Protein AF-A0A382JS08-F1 (afdb_monomer)

Organism: NCBI:txid408172

Solvent-accessible surface area (backbone atoms only — not comparable to full-atom values): 12208 Å² total; per-residue (Å²): 108,48,49,47,84,37,79,45,71,47,83,76,72,66,84,79,54,94,52,64,27,39,32,39,65,34,32,46,83,69,65,78,45,75,67,45,50,56,53,21,56,69,20,68,43,31,55,58,54,39,45,76,67,65,75,58,66,17,41,65,66,42,64,42,84,39,70,21,54,96,73,39,36,30,34,44,19,9,47,22,58,84,91,69,72,50,35,64,45,41,17,42,24,28,15,43,47,29,40,50,25,41,77,67,70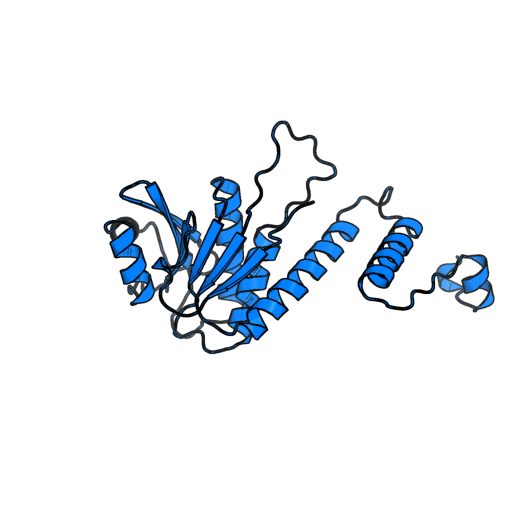,38,44,25,36,35,38,46,58,61,90,83,62,74,55,47,62,36,26,14,25,30,30,24,13,33,26,58,31,37,55,43,88,51,83,89,55,93,69,96,62,84,80,67,69,47,62,36,38,35,36,33,52,70,36,62,66,31,27,52,50,17,39,53,53,29,53,54,50,49,54,50,46,62,53,65,74,42,56,72,93,62,51,34,73,68,49,53,52,50,52,49,46,52,52,17,65,78,70,77,44,94,70,87,83,75,52,73,74,54,41,49,75,70,65,45,58,89,78,72,108

Foldseek 3Di:
DDWAPAEAEDEDDPVVDDFQAEEEEDEQVRDQDPVNVVVCVVQVNQSVVCVVVVVDRLDQLDWDWTAGPPRYIYIYHHQYHPPPGDQVSLLSSLLSVLLVCQVVLGQEYEYEDDPPPADLSSLLSNLLSNGLSQQDDCPPPDDPDDRRHHHYYYYYDHDRVSSVVSNVVNVVVSLVCNLVVDDPVQNDPVNVLVSQVVVCVVVVHDDDDADLVRVVVVVVVVVND

InterPro domains:
  IPR000819 Peptidase M17, leucyl aminopeptidase, C-terminal [PF00883] (175-223)
  IPR008283 Peptidase M17, leucyl aminopeptidase, N-terminal [PF02789] (23-142)
  IPR011356 Peptidase M17, leucine aminopeptidase/peptidase B [PTHR11963] (35-224)
  IPR043472 Macro domain-like [G3DSA:3.40.220.10] (6-156)
  IPR043472 Macro domain-like [SSF52949] (10-173)

Secondary structure (DSSP, 8-state):
-B----EEEE-S-GGGS--SEEEEEE-TT----HHHHHHHHHTTSHHHHHHHTT-----TT-EEEEE-GGG-EEEEEE--STT---HHHHHHHHHHHHHHHHHTT--EEEEEPPTT---HHHHHHHHHHHHHHT-B--TT---SSPPP---EEEEESS-HHHHHHHHHHHHHHHHHHHHHTS-TTTS-HHHHHHHHHHHHHHHT-------HHHHHHTT-HHHH-

Mean predicted aligned error: 4.25 Å

Radius of gyration: 21.3 Å; Cα contacts (8 Å, |Δi|>4): 409; chains: 1; bounding box: 49×39×63 Å

pLDDT: mean 94.62, std 4.14, range [67.75, 98.75]

Sequence (225 aa):
MSHLSNVKHASGDWRKNKTNAIAVGIYDNLKLSRQLQGVNRELGRGISNVLSANLIKGKIGEVKTVVGKKGTIAFVFGLGKQGELNSEILRKGAAGVSKLCITHKVSSVSLLIPKDAKDSYISQAVAEGLVLGSYQFNEFKTIEEDPFEMNSAIVIGGSKKAILQGFTIANAVCLARDIENRPGNVATPAHLAENAKSIGKSANMKVTVFERDEFTKMGMGALSG

Nearest PDB structures (foldseek):
  7y1s-assembly1_A  TM=8.226E-01  e=6.694E-12  Bacillus amyloliquefaciens
  4zy2-assembly2_G  TM=7.061E-01  e=2.720E-08  Plasmodium falciparum FcB1/Columbia
  6wvv-assembly1_D  TM=6.745E-01  e=2.141E-08  Plasmodium vivax
  3t8w-assembly2_G  TM=6.663E-01  e=2.562E-08  Plasmodium falciparum 3D7
  8ez4-assembly1_D  TM=6.639E-01  e=6.668E-08  Plasmodium falciparum

Structure (mmCIF, N/CA/C/O backbone):
data_AF-A0A382JS08-F1
#
_entry.id   AF-A0A382JS08-F1
#
loop_
_atom_site.group_PDB
_atom_site.id
_atom_site.type_symbol
_atom_site.label_atom_id
_atom_site.label_alt_id
_atom_site.label_comp_id
_atom_site.label_asym_id
_atom_site.label_entity_id
_atom_site.label_seq_id
_atom_site.pdbx_PDB_ins_code
_atom_site.Cartn_x
_atom_site.Cartn_y
_atom_site.Cartn_z
_atom_site.occupancy
_atom_site.B_iso_or_equiv
_atom_site.auth_seq_id
_atom_site.auth_comp_id
_atom_site.auth_asym_id
_atom_site.auth_atom_id
_atom_site.pdbx_PDB_model_num
ATOM 1 N N . MET A 1 1 ? 12.340 9.810 -6.942 1.00 84.00 1 MET A N 1
ATOM 2 C CA . MET A 1 1 ? 11.058 9.068 -6.878 1.00 84.00 1 MET A CA 1
ATOM 3 C C . MET A 1 1 ? 10.968 8.483 -5.493 1.00 84.00 1 MET A C 1
ATOM 5 O O . MET A 1 1 ? 12.015 8.147 -4.947 1.00 84.00 1 MET A O 1
ATOM 9 N N . SER A 1 2 ? 9.778 8.406 -4.914 1.00 88.81 2 SER A N 1
ATOM 10 C CA . SER A 1 2 ? 9.643 7.863 -3.570 1.00 88.81 2 SER A CA 1
ATOM 11 C C . SER A 1 2 ? 8.350 7.112 -3.368 1.00 88.81 2 SER A C 1
ATOM 13 O O . SER A 1 2 ? 7.317 7.387 -3.974 1.00 88.81 2 SER A O 1
ATOM 15 N N . HIS A 1 3 ? 8.441 6.121 -2.502 1.00 93.19 3 HIS A N 1
ATOM 16 C CA . HIS A 1 3 ? 7.342 5.318 -2.012 1.00 93.19 3 HIS A CA 1
ATOM 17 C C . HIS A 1 3 ? 7.769 4.730 -0.676 1.00 93.19 3 HIS A C 1
ATOM 19 O O . HIS A 1 3 ? 8.947 4.686 -0.320 1.00 93.19 3 HIS A O 1
ATOM 25 N N . LEU A 1 4 ? 6.786 4.259 0.071 1.00 94.19 4 LEU A N 1
ATOM 26 C CA . LEU A 1 4 ? 6.965 3.644 1.366 1.00 94.19 4 LEU A CA 1
ATOM 27 C C . LEU A 1 4 ? 7.911 2.440 1.268 1.00 94.19 4 LEU A C 1
ATOM 29 O O . LEU A 1 4 ? 7.561 1.394 0.720 1.00 94.19 4 LEU A O 1
ATOM 33 N N . SER A 1 5 ? 9.088 2.579 1.869 1.00 89.19 5 SER A N 1
ATOM 34 C CA . SER A 1 5 ? 10.167 1.585 1.839 1.00 89.19 5 SER A CA 1
ATOM 35 C C . SER A 1 5 ? 10.190 0.666 3.067 1.00 89.19 5 SER A C 1
ATOM 37 O O . SER A 1 5 ? 11.029 -0.227 3.166 1.00 89.19 5 SER A O 1
ATOM 39 N N . ASN A 1 6 ? 9.263 0.849 4.015 1.00 94.94 6 ASN A N 1
ATOM 40 C CA . ASN A 1 6 ? 9.233 0.096 5.267 1.00 94.94 6 ASN A CA 1
ATOM 41 C C . ASN A 1 6 ? 7.800 -0.257 5.684 1.00 94.94 6 ASN A C 1
ATOM 43 O O . ASN A 1 6 ? 7.089 0.545 6.296 1.00 94.94 6 ASN A O 1
ATOM 47 N N . VAL A 1 7 ? 7.393 -1.492 5.383 1.00 97.00 7 VAL A N 1
ATOM 48 C CA . VAL A 1 7 ? 6.137 -2.085 5.858 1.00 97.00 7 VAL A CA 1
ATOM 49 C C . VAL A 1 7 ? 6.457 -3.251 6.786 1.00 97.00 7 VAL A C 1
ATOM 51 O O . VAL A 1 7 ? 7.050 -4.249 6.377 1.00 97.00 7 VAL A O 1
ATOM 54 N N . LYS A 1 8 ? 6.042 -3.142 8.049 1.00 96.06 8 LYS A N 1
ATOM 55 C CA . LYS A 1 8 ? 6.203 -4.200 9.056 1.00 96.06 8 LYS A CA 1
ATOM 56 C C . LYS A 1 8 ? 4.871 -4.873 9.349 1.00 96.06 8 LYS A C 1
ATOM 58 O O . LYS A 1 8 ? 3.812 -4.264 9.253 1.00 96.06 8 LYS A O 1
ATOM 63 N N . HIS A 1 9 ? 4.935 -6.127 9.774 1.00 96.62 9 HIS A N 1
ATOM 64 C CA . HIS A 1 9 ? 3.797 -6.834 10.353 1.00 96.62 9 HIS A CA 1
ATOM 65 C C . HIS A 1 9 ? 3.948 -6.888 11.874 1.00 96.62 9 HIS A C 1
ATOM 67 O O . HIS A 1 9 ? 5.024 -7.235 12.370 1.00 96.62 9 HIS A O 1
ATOM 73 N N . ALA A 1 10 ? 2.858 -6.652 12.601 1.00 94.81 10 ALA A N 1
ATOM 74 C CA . ALA A 1 10 ? 2.774 -6.949 14.024 1.00 94.81 10 ALA A CA 1
ATOM 75 C C . ALA A 1 10 ? 1.499 -7.737 14.359 1.00 94.81 10 ALA A C 1
ATOM 77 O O . ALA A 1 10 ? 0.412 -7.491 13.834 1.00 94.81 10 ALA A O 1
ATOM 78 N N . SER A 1 11 ? 1.637 -8.682 15.287 1.00 86.50 11 SER A N 1
ATOM 79 C CA . SER A 1 11 ? 0.527 -9.431 15.872 1.00 86.50 11 SER A CA 1
ATOM 80 C C . SER A 1 11 ? 0.191 -8.884 17.259 1.00 86.50 11 SER A C 1
ATOM 82 O O . SER A 1 11 ? 1.092 -8.634 18.057 1.00 86.50 11 SER A O 1
ATOM 84 N N . GLY A 1 12 ? -1.098 -8.763 17.584 1.00 82.00 12 GLY A N 1
ATOM 85 C CA . GLY A 1 12 ? -1.558 -8.412 18.933 1.00 82.00 12 GLY A CA 1
ATOM 86 C C . GLY A 1 12 ? -2.151 -7.006 19.049 1.00 82.00 12 GLY A C 1
ATOM 87 O O . GLY A 1 12 ? -2.825 -6.541 18.130 1.00 82.00 12 GLY A O 1
ATOM 88 N N . ASP A 1 13 ? -1.968 -6.371 20.212 1.00 86.19 13 ASP A N 1
ATOM 89 C CA . ASP A 1 13 ? -2.509 -5.034 20.488 1.00 86.19 13 ASP A CA 1
ATOM 90 C C . ASP A 1 13 ? -1.734 -3.968 19.704 1.00 86.19 13 ASP A C 1
ATOM 92 O O . ASP A 1 13 ? -0.523 -3.805 19.872 1.00 86.19 13 ASP A O 1
ATOM 96 N N . TRP A 1 14 ? -2.453 -3.223 18.864 1.00 87.62 14 TRP A N 1
ATOM 97 C CA . TRP A 1 14 ? -1.892 -2.148 18.056 1.00 87.62 14 TRP A CA 1
ATOM 98 C C . TRP A 1 14 ? -1.292 -1.032 18.922 1.00 87.62 14 TRP A C 1
ATOM 100 O O . TRP A 1 14 ? -0.318 -0.423 18.496 1.00 87.62 14 TRP A O 1
ATOM 110 N N . ARG A 1 15 ? -1.773 -0.838 20.162 1.00 87.44 15 ARG A N 1
ATOM 111 C CA . ARG A 1 15 ? -1.262 0.179 21.106 1.00 87.44 15 ARG A CA 1
ATOM 112 C C . ARG A 1 15 ? 0.198 -0.008 21.511 1.00 87.44 15 ARG A C 1
ATOM 114 O O . ARG A 1 15 ? 0.822 0.929 21.998 1.00 87.44 15 ARG A O 1
ATOM 121 N N . LYS A 1 16 ? 0.751 -1.212 21.335 1.00 87.62 16 LYS A N 1
ATOM 122 C CA . LYS A 1 16 ? 2.171 -1.481 21.609 1.00 87.62 16 LYS A CA 1
ATOM 123 C C . LYS A 1 16 ? 3.097 -0.882 20.548 1.00 87.62 16 LYS A C 1
ATOM 125 O O . LYS A 1 16 ? 4.299 -0.791 20.778 1.00 87.62 16 LYS A O 1
ATOM 130 N N . ASN A 1 17 ? 2.551 -0.476 19.404 1.00 84.56 17 ASN A N 1
ATOM 131 C CA . ASN A 1 17 ? 3.303 0.119 18.312 1.00 84.56 17 ASN A CA 1
ATOM 132 C C . ASN A 1 17 ? 3.133 1.639 18.361 1.00 84.56 17 ASN A C 1
ATOM 134 O O . ASN A 1 17 ? 2.015 2.147 18.302 1.00 84.56 17 ASN A O 1
ATOM 138 N N . LYS A 1 18 ? 4.244 2.372 18.467 1.00 86.62 18 LYS A N 1
ATOM 139 C CA . LYS A 1 18 ? 4.231 3.837 18.425 1.00 86.62 18 LYS A CA 1
ATOM 140 C C . LYS A 1 18 ? 4.217 4.293 16.965 1.00 86.62 18 LYS A C 1
ATOM 142 O O . LYS A 1 18 ? 5.251 4.249 16.308 1.00 86.62 18 LYS A O 1
ATOM 147 N N . THR A 1 19 ? 3.052 4.712 16.474 1.00 93.94 19 THR A N 1
ATOM 148 C CA . THR A 1 19 ? 2.880 5.364 15.165 1.00 93.94 19 THR A CA 1
ATOM 149 C C . THR A 1 19 ? 2.138 6.690 15.317 1.00 93.94 19 THR A C 1
ATOM 151 O O . THR A 1 19 ? 1.435 6.897 16.304 1.00 93.94 19 THR A O 1
ATOM 154 N N . ASN A 1 20 ? 2.277 7.593 14.346 1.00 96.12 20 ASN A N 1
ATOM 155 C CA . ASN A 1 20 ? 1.654 8.922 14.386 1.00 96.12 20 ASN A CA 1
ATOM 156 C C . ASN A 1 20 ? 0.147 8.887 14.095 1.00 96.12 20 ASN A C 1
ATOM 158 O O . ASN A 1 20 ? -0.585 9.758 14.560 1.00 96.12 20 ASN A O 1
ATOM 162 N N . ALA A 1 21 ? -0.319 7.880 13.353 1.00 97.31 21 ALA A N 1
ATOM 163 C CA . ALA A 1 21 ? -1.736 7.656 13.101 1.00 97.31 21 ALA A CA 1
ATOM 164 C C . ALA A 1 21 ? -2.128 6.175 13.174 1.00 97.31 21 ALA A C 1
ATOM 166 O O . ALA A 1 21 ? -1.283 5.274 13.117 1.00 97.31 21 ALA A O 1
ATOM 167 N N . ILE A 1 22 ? -3.436 5.928 13.275 1.00 97.56 22 ILE A N 1
ATOM 168 C CA . ILE A 1 22 ? -4.041 4.590 13.259 1.00 97.56 22 ILE A CA 1
ATOM 169 C C . ILE A 1 22 ? -5.108 4.525 12.163 1.00 97.56 22 ILE A C 1
ATOM 171 O O . ILE A 1 22 ? -6.018 5.345 12.135 1.00 97.56 22 ILE A O 1
ATOM 175 N N . ALA A 1 23 ? -5.041 3.537 11.278 1.00 98.31 23 ALA A N 1
ATOM 176 C CA . ALA A 1 23 ? -6.025 3.317 10.227 1.00 98.31 23 ALA A CA 1
ATOM 177 C C . ALA A 1 23 ? -6.919 2.111 10.537 1.00 98.31 23 ALA A C 1
ATOM 179 O O . ALA A 1 23 ? -6.429 1.031 10.872 1.00 98.31 23 ALA A O 1
ATOM 180 N N . VAL A 1 24 ? -8.235 2.276 10.412 1.00 97.94 24 VAL A N 1
ATOM 181 C CA . VAL A 1 24 ? -9.225 1.248 10.757 1.00 97.94 24 VAL A CA 1
ATOM 182 C C . VAL A 1 24 ? -10.433 1.289 9.818 1.00 97.94 24 VAL A C 1
ATOM 184 O O . VAL A 1 24 ? -10.895 2.358 9.427 1.00 97.94 24 VAL A O 1
ATOM 187 N N . GLY A 1 25 ? -10.940 0.111 9.452 1.00 97.69 25 GLY A N 1
ATOM 188 C CA . GLY A 1 25 ? -12.060 -0.027 8.523 1.00 97.69 25 GLY A CA 1
ATOM 189 C C . GLY A 1 25 ? -13.438 0.062 9.191 1.00 97.69 25 GLY A C 1
ATOM 190 O O . GLY A 1 25 ? -13.609 -0.373 10.335 1.00 97.69 25 GLY A O 1
ATOM 191 N N . ILE A 1 26 ? -14.431 0.572 8.458 1.00 98.12 26 ILE A N 1
ATOM 192 C CA . ILE A 1 26 ? -15.854 0.562 8.833 1.00 98.12 26 ILE A CA 1
ATOM 193 C C . ILE A 1 26 ? -16.738 0.132 7.652 1.00 98.12 26 ILE A C 1
ATOM 195 O O . ILE A 1 26 ? -16.534 0.577 6.525 1.00 98.12 26 ILE A O 1
ATOM 199 N N . TYR A 1 27 ? -17.721 -0.731 7.915 1.00 98.19 27 TYR A N 1
ATOM 200 C CA . TYR A 1 27 ? -18.745 -1.120 6.939 1.00 98.19 27 TYR A CA 1
ATOM 201 C C . TYR A 1 27 ? -19.827 -0.043 6.792 1.00 98.19 27 TYR A C 1
ATOM 203 O O . TYR A 1 27 ? -20.019 0.789 7.679 1.00 98.19 27 TYR A O 1
ATOM 211 N N . ASP A 1 28 ? -20.568 -0.081 5.690 1.00 97.12 28 ASP A N 1
ATOM 212 C CA . ASP A 1 28 ? -21.640 0.871 5.372 1.00 97.12 28 ASP A CA 1
ATOM 213 C C . ASP A 1 28 ? -22.875 0.771 6.285 1.00 97.12 28 ASP A C 1
ATOM 215 O O . ASP A 1 28 ? -23.657 1.713 6.379 1.00 97.12 28 ASP A O 1
ATOM 219 N N . ASN A 1 29 ? -23.011 -0.322 7.040 1.00 96.06 29 ASN A N 1
ATOM 220 C CA . ASN A 1 29 ? -23.991 -0.448 8.120 1.00 96.06 29 ASN A CA 1
ATOM 221 C C . ASN A 1 29 ? -23.611 0.336 9.392 1.00 96.06 29 ASN A C 1
ATOM 223 O O . ASN A 1 29 ? -24.346 0.292 10.380 1.00 96.06 29 ASN A O 1
ATOM 227 N N . LEU A 1 30 ? -22.448 1.001 9.383 1.00 96.12 30 LEU A N 1
ATOM 228 C CA . LEU A 1 30 ? -21.913 1.880 10.426 1.00 96.12 30 LEU A CA 1
ATOM 229 C C . LEU A 1 30 ? -21.787 1.235 11.818 1.00 96.12 30 LEU A C 1
ATOM 231 O O . LEU A 1 30 ? -21.606 1.927 12.825 1.00 96.12 30 LEU A O 1
ATOM 235 N N . LYS A 1 31 ? -21.826 -0.100 11.902 1.00 94.50 31 LYS A N 1
ATOM 236 C CA . LYS A 1 31 ? -21.655 -0.816 13.169 1.00 94.50 31 LYS A CA 1
ATOM 237 C C . LYS A 1 31 ? -20.195 -0.758 13.614 1.00 94.50 31 LYS A C 1
ATOM 239 O O . LYS A 1 31 ? -19.279 -1.188 12.913 1.00 94.50 31 LYS A O 1
ATOM 244 N N . LEU A 1 32 ? -19.977 -0.267 14.834 1.00 93.06 32 LEU A N 1
ATOM 245 C CA . LEU A 1 32 ? -18.649 -0.171 15.436 1.00 93.06 32 LEU A CA 1
ATOM 246 C C . LEU A 1 32 ? -18.104 -1.564 15.789 1.00 93.06 32 LEU A C 1
ATOM 248 O O . LEU A 1 32 ? -18.492 -2.147 16.803 1.00 93.06 32 LEU A O 1
ATOM 252 N N . SER A 1 33 ? -17.164 -2.076 14.991 1.00 93.81 33 SER A N 1
ATOM 253 C CA . SER A 1 33 ? -16.428 -3.310 15.296 1.00 93.81 33 SER A CA 1
ATOM 254 C C . SER A 1 33 ? -15.600 -3.174 16.584 1.00 93.81 33 SER A C 1
ATOM 256 O O . SER A 1 33 ? -15.243 -2.069 16.994 1.00 93.81 33 SER A O 1
ATOM 258 N N . ARG A 1 34 ? -15.209 -4.291 17.219 1.00 92.94 34 ARG A N 1
ATOM 259 C CA . ARG A 1 34 ? -14.358 -4.260 18.431 1.00 92.94 34 ARG A CA 1
ATOM 260 C C . ARG A 1 34 ? -13.039 -3.503 18.202 1.00 92.94 34 ARG A C 1
ATOM 262 O O . ARG A 1 34 ? -12.580 -2.799 19.102 1.00 92.94 34 ARG A O 1
ATOM 269 N N . GLN A 1 35 ? -12.446 -3.626 17.010 1.00 93.44 35 GLN A N 1
ATOM 270 C CA . GLN A 1 35 ? -11.249 -2.868 16.626 1.00 93.44 35 GLN A CA 1
ATOM 271 C C . GLN A 1 35 ? -11.546 -1.365 16.581 1.00 93.44 35 GLN A C 1
ATOM 273 O O . GLN A 1 35 ? -10.853 -0.588 17.237 1.00 93.44 35 GLN A O 1
ATOM 278 N N . LEU A 1 36 ? -12.624 -0.975 15.895 1.00 94.62 36 LEU A N 1
ATOM 279 C CA . LEU A 1 36 ? -13.040 0.418 15.745 1.00 94.62 36 LEU A CA 1
ATOM 280 C C . LEU A 1 36 ? -13.420 1.060 17.088 1.00 94.62 36 LEU A C 1
ATOM 282 O O . LEU A 1 36 ? -13.023 2.187 17.362 1.00 94.62 36 LEU A O 1
ATOM 286 N N . GLN A 1 37 ? -14.089 0.325 17.983 1.00 95.88 37 GLN A N 1
ATOM 287 C CA . GLN A 1 37 ? -14.360 0.761 19.361 1.00 95.88 37 GLN A CA 1
ATOM 288 C C . GLN A 1 37 ? -13.072 0.981 20.169 1.00 95.88 37 GLN A C 1
ATOM 290 O O . GLN A 1 37 ? -12.993 1.899 20.986 1.00 95.88 37 GLN A O 1
ATOM 295 N N . GLY A 1 38 ? -12.056 0.136 19.964 1.00 94.44 38 GLY A N 1
ATOM 296 C CA . GLY A 1 38 ? -10.735 0.295 20.571 1.00 94.44 38 GLY A CA 1
ATOM 297 C C . GLY A 1 38 ? -10.083 1.622 20.189 1.00 94.44 38 GLY A C 1
ATOM 298 O O . GLY A 1 38 ? -9.672 2.361 21.081 1.00 94.44 38 GLY A O 1
ATOM 299 N N . VAL A 1 39 ? -10.059 1.929 18.890 1.00 95.06 39 VAL A N 1
ATOM 300 C CA . VAL A 1 39 ? -9.517 3.184 18.340 1.00 95.06 39 VAL A CA 1
ATOM 301 C C . VAL A 1 39 ? -10.362 4.389 18.769 1.00 95.06 39 VAL A C 1
ATOM 303 O O . VAL A 1 39 ? -9.830 5.400 19.215 1.00 95.06 39 VAL A O 1
ATOM 306 N N . ASN A 1 40 ? -11.690 4.269 18.730 1.00 96.12 40 ASN A N 1
ATOM 307 C CA . ASN A 1 40 ? -12.604 5.343 19.115 1.00 96.12 40 ASN A CA 1
ATOM 308 C C . ASN A 1 40 ? -12.425 5.785 20.579 1.00 96.12 40 ASN A C 1
ATOM 310 O O . ASN A 1 40 ? -12.542 6.969 20.887 1.00 96.12 40 ASN A O 1
ATOM 314 N N . ARG A 1 41 ? -12.121 4.847 21.487 1.00 94.88 41 ARG A N 1
ATOM 315 C CA . ARG A 1 41 ? -11.804 5.172 22.889 1.00 94.88 41 ARG A CA 1
ATOM 316 C C . ARG A 1 41 ? -10.522 5.991 23.011 1.00 94.88 41 ARG A C 1
ATOM 318 O O . ARG A 1 41 ? -10.535 6.978 23.740 1.00 94.88 41 ARG A O 1
ATOM 325 N N . GLU A 1 42 ? -9.477 5.629 22.268 1.00 92.69 42 GLU A N 1
ATOM 326 C CA . GLU A 1 42 ? -8.205 6.370 22.246 1.00 92.69 42 GLU A CA 1
ATOM 327 C C . GLU A 1 42 ? -8.403 7.809 21.754 1.00 92.69 42 GLU A C 1
ATOM 329 O O . GLU A 1 42 ? -7.900 8.766 22.333 1.00 92.69 42 GLU A O 1
ATOM 334 N N . LEU A 1 43 ? -9.253 7.976 20.740 1.00 93.31 43 LEU A N 1
ATOM 335 C CA . LEU A 1 43 ? -9.602 9.283 20.186 1.00 93.31 43 LEU A CA 1
ATOM 336 C C . LEU A 1 43 ? -10.535 10.104 21.089 1.00 93.31 43 LEU A C 1
ATOM 338 O O . LEU A 1 43 ? -10.899 11.221 20.730 1.00 93.31 43 LEU A O 1
ATOM 342 N N . GLY A 1 44 ? -10.969 9.580 22.238 1.00 94.12 44 GLY A N 1
ATOM 343 C CA . GLY A 1 44 ? -11.932 10.261 23.101 1.00 94.12 44 GLY A CA 1
ATOM 344 C C . GLY A 1 44 ? -13.314 10.415 22.460 1.00 94.12 44 GLY A C 1
ATOM 345 O O . GLY A 1 44 ? -13.947 11.448 22.648 1.00 94.12 44 GLY A O 1
ATOM 346 N N . ARG A 1 45 ? -13.777 9.383 21.740 1.00 94.88 45 ARG A N 1
ATOM 347 C CA . ARG A 1 45 ? -15.051 9.305 20.993 1.00 94.88 45 ARG A CA 1
ATOM 348 C C . ARG A 1 45 ? -15.108 10.091 19.675 1.00 94.88 45 ARG A C 1
ATOM 350 O O . ARG A 1 45 ? -16.192 10.272 19.127 1.00 94.88 45 ARG A O 1
ATOM 357 N N . GLY A 1 46 ? -13.960 10.495 19.124 1.00 94.44 46 GLY A N 1
ATOM 358 C CA . GLY A 1 46 ? -13.900 11.227 17.851 1.00 94.44 46 GLY A CA 1
ATOM 359 C C . GLY A 1 46 ? -14.613 10.524 16.685 1.00 94.44 46 GLY A C 1
ATOM 360 O O . GLY A 1 46 ? -15.338 11.173 15.940 1.00 94.44 46 GLY A O 1
ATOM 361 N N . ILE A 1 47 ? -14.500 9.195 16.561 1.00 95.94 47 ILE A N 1
ATOM 362 C CA . ILE A 1 47 ? -15.165 8.443 15.476 1.00 95.94 47 ILE A CA 1
ATOM 363 C C . ILE A 1 47 ? -16.683 8.462 15.665 1.00 95.94 47 ILE A C 1
ATOM 365 O O . ILE A 1 47 ? -17.412 8.651 14.698 1.00 95.94 47 ILE A O 1
ATOM 369 N N . SER A 1 48 ? -17.168 8.327 16.904 1.00 95.69 48 SER A N 1
ATOM 370 C CA . SER A 1 48 ? -18.602 8.453 17.194 1.00 95.69 48 SER A CA 1
ATOM 371 C C . SER A 1 48 ? -19.145 9.829 16.816 1.00 95.69 48 SER A C 1
ATOM 373 O O . SER A 1 48 ? -20.204 9.899 16.210 1.00 95.69 48 SER A O 1
ATOM 375 N N . ASN A 1 49 ? -18.415 10.906 17.113 1.00 94.75 49 ASN A N 1
ATOM 376 C CA . ASN A 1 49 ? -18.853 12.263 16.774 1.00 94.75 49 ASN A CA 1
ATOM 377 C C . ASN A 1 49 ? -18.958 12.459 15.253 1.00 94.75 49 ASN A C 1
ATOM 379 O O . ASN A 1 49 ? -19.941 13.008 14.762 1.00 94.75 49 ASN A O 1
ATOM 383 N N . VAL A 1 50 ? -17.969 11.965 14.504 1.00 95.50 50 VAL A N 1
ATOM 384 C CA . VAL A 1 50 ? -17.935 12.051 13.036 1.00 95.50 50 VAL A CA 1
ATOM 385 C C . VAL A 1 50 ? -19.030 11.180 12.396 1.00 95.50 50 VAL A C 1
ATOM 387 O O . VAL A 1 50 ? -19.620 11.585 11.394 1.00 95.50 50 VAL A O 1
ATOM 390 N N . LEU A 1 51 ? -19.361 10.028 12.993 1.00 95.69 51 LEU A N 1
ATOM 391 C CA . LEU A 1 51 ? -20.505 9.203 12.582 1.00 95.69 51 LEU A CA 1
ATOM 392 C C . LEU A 1 51 ? -21.843 9.906 12.840 1.00 95.69 51 LEU A C 1
ATOM 394 O O . LEU A 1 51 ? -22.663 9.970 11.932 1.00 95.69 51 LEU A O 1
ATOM 398 N N . SER A 1 52 ? -22.044 10.490 14.027 1.00 94.81 52 SER A N 1
ATOM 399 C CA . SER A 1 52 ? -23.259 11.259 14.344 1.00 94.81 52 SER A CA 1
ATOM 400 C C . SER A 1 52 ? -23.442 12.478 13.434 1.00 94.81 52 SER A C 1
ATOM 402 O O . SER A 1 52 ? -24.567 12.882 13.163 1.00 94.81 52 SER A O 1
ATOM 404 N N . ALA A 1 53 ? -22.341 13.044 12.932 1.00 96.00 53 ALA A N 1
ATOM 405 C CA . ALA A 1 53 ? -22.344 14.129 11.955 1.00 96.00 53 ALA A CA 1
ATOM 406 C C . ALA A 1 53 ? -22.515 13.656 10.493 1.00 96.00 53 ALA A C 1
ATOM 408 O O . ALA A 1 53 ? -22.442 14.476 9.580 1.00 96.00 53 ALA A O 1
ATOM 409 N N . ASN A 1 54 ? -22.720 12.356 10.241 1.00 95.19 54 ASN A N 1
ATOM 410 C CA . ASN A 1 54 ? -22.856 11.757 8.903 1.00 95.19 54 ASN A CA 1
ATOM 411 C C . ASN A 1 54 ? -21.665 12.014 7.956 1.00 95.19 54 ASN A C 1
ATOM 413 O O . ASN A 1 54 ? -21.810 12.024 6.730 1.00 95.19 54 ASN A O 1
ATOM 417 N N . LEU A 1 55 ? -20.467 12.203 8.515 1.00 95.62 55 LEU A N 1
ATOM 418 C CA . LEU A 1 55 ? -19.245 12.490 7.754 1.00 95.62 55 LEU A CA 1
ATOM 419 C C . LEU A 1 55 ? -18.512 11.228 7.277 1.00 95.62 55 LEU A C 1
ATOM 421 O O . LEU A 1 55 ? -17.611 11.339 6.444 1.00 95.62 55 LEU A O 1
ATOM 425 N N . ILE A 1 56 ? -18.890 10.055 7.793 1.00 96.31 56 ILE A N 1
ATOM 426 C CA . ILE A 1 56 ? -18.402 8.734 7.380 1.00 96.31 56 ILE A CA 1
ATOM 427 C C . ILE A 1 56 ? -19.600 7.916 6.903 1.00 96.31 56 ILE A C 1
ATOM 429 O O . ILE A 1 56 ? -20.576 7.773 7.639 1.00 96.31 56 ILE A O 1
ATOM 433 N N . LYS A 1 57 ? -19.514 7.356 5.694 1.00 96.56 57 LYS A N 1
ATOM 434 C CA . LYS A 1 57 ? -20.575 6.522 5.099 1.00 96.56 57 LYS A CA 1
ATOM 435 C C . LYS A 1 57 ? -20.185 5.047 4.964 1.00 96.56 57 LYS A C 1
ATOM 437 O O . LYS A 1 57 ? -21.040 4.233 4.642 1.00 96.56 57 LYS A O 1
ATOM 442 N N . GLY A 1 58 ? -18.914 4.704 5.177 1.00 97.00 58 GLY A N 1
ATOM 443 C CA . GLY A 1 58 ? -18.401 3.339 5.032 1.00 97.00 58 GLY A CA 1
ATOM 444 C C . GLY A 1 58 ? -18.297 2.879 3.577 1.00 97.00 58 GLY A C 1
ATOM 445 O O . GLY A 1 58 ? -18.205 1.681 3.323 1.00 97.00 58 GLY A O 1
ATOM 446 N N . LYS A 1 59 ? -18.302 3.805 2.609 1.00 98.00 59 LYS A N 1
ATOM 447 C CA . LYS A 1 59 ? -18.277 3.468 1.177 1.00 98.00 59 LYS A CA 1
ATOM 448 C C . LYS A 1 59 ? -16.880 3.048 0.720 1.00 98.00 59 LYS A C 1
ATOM 450 O O . LYS A 1 59 ? -15.880 3.597 1.170 1.00 98.00 59 LYS A O 1
ATOM 455 N N . ILE A 1 60 ? -16.801 2.118 -0.230 1.00 97.81 60 ILE A N 1
ATOM 456 C CA . ILE A 1 60 ? -15.521 1.694 -0.818 1.00 97.81 60 ILE A CA 1
ATOM 457 C C . ILE A 1 60 ? -14.798 2.914 -1.412 1.00 97.81 60 ILE A C 1
ATOM 459 O O . ILE A 1 60 ? -15.388 3.686 -2.166 1.00 97.81 60 ILE A O 1
ATOM 463 N N . GLY A 1 61 ? -13.518 3.078 -1.073 1.00 93.31 61 GLY A N 1
ATOM 464 C CA . GLY A 1 61 ? -12.688 4.207 -1.514 1.00 93.31 61 GLY A CA 1
ATOM 465 C C . GLY A 1 61 ? -12.832 5.479 -0.670 1.00 93.31 61 GLY A C 1
ATOM 466 O O . GLY A 1 61 ? -12.042 6.404 -0.837 1.00 93.31 61 GLY A O 1
ATOM 467 N N . GLU A 1 62 ? -13.785 5.532 0.263 1.00 97.75 62 GLU A N 1
ATOM 468 C CA . GLU A 1 62 ? -13.859 6.595 1.262 1.00 97.75 62 GLU A CA 1
ATOM 469 C C . GLU A 1 62 ? -12.750 6.408 2.303 1.00 97.75 62 GLU A C 1
ATOM 471 O O . GLU A 1 62 ? -12.638 5.338 2.899 1.00 97.75 62 GLU A O 1
ATOM 476 N N . VAL A 1 63 ? -11.967 7.455 2.569 1.00 98.00 63 VAL A N 1
ATOM 477 C CA . VAL A 1 63 ? -11.072 7.519 3.732 1.00 98.00 63 VAL A CA 1
ATOM 478 C C . VAL A 1 63 ? -11.244 8.877 4.404 1.00 98.00 63 VAL A C 1
ATOM 480 O O . VAL A 1 63 ? -11.222 9.912 3.738 1.00 98.00 63 VAL A O 1
ATOM 483 N N . LYS A 1 64 ? -11.466 8.879 5.720 1.00 97.88 64 LYS A N 1
ATOM 484 C CA . LYS A 1 64 ? -11.725 10.085 6.515 1.00 97.88 64 LYS A CA 1
ATOM 485 C C . LYS A 1 64 ? -10.702 10.239 7.627 1.00 97.88 64 LYS A C 1
ATOM 487 O O . LYS A 1 64 ? -10.448 9.293 8.370 1.00 97.88 64 LYS A O 1
ATOM 492 N N . THR A 1 65 ? -10.167 11.446 7.763 1.00 97.88 65 THR A N 1
ATOM 493 C CA . THR A 1 65 ? -9.306 11.828 8.884 1.00 97.88 65 THR A CA 1
ATOM 494 C C . THR A 1 65 ? -10.169 12.182 10.089 1.00 97.88 65 THR A C 1
ATOM 496 O O . THR A 1 65 ? -11.087 12.995 9.994 1.00 97.88 65 THR A O 1
ATOM 499 N N . VAL A 1 66 ? -9.870 11.575 11.231 1.00 97.25 66 VAL A N 1
ATOM 500 C CA . VAL A 1 66 ? -10.504 11.853 12.519 1.00 97.25 66 VAL A CA 1
ATOM 501 C C . VAL A 1 66 ? -9.413 12.259 13.495 1.00 97.25 66 VAL A C 1
ATOM 503 O O . VAL A 1 66 ? -8.487 11.490 13.751 1.00 97.25 66 VAL A O 1
ATOM 506 N N . VAL A 1 67 ? -9.534 13.460 14.053 1.00 95.44 67 VAL A N 1
ATOM 507 C CA . VAL A 1 67 ? -8.621 13.961 15.083 1.00 95.44 67 VAL A CA 1
ATOM 508 C C . VAL A 1 67 ? -9.286 13.790 16.443 1.00 95.44 67 VAL A C 1
ATOM 510 O O . VAL A 1 67 ? -10.405 14.247 16.670 1.00 95.44 67 VAL A O 1
ATOM 513 N N . GLY A 1 68 ? -8.613 13.071 17.332 1.00 91.56 68 GLY A N 1
ATOM 514 C CA . GLY A 1 68 ? -9.052 12.829 18.696 1.00 91.56 68 GLY A CA 1
ATOM 515 C C . GLY A 1 68 ? -8.364 13.734 19.711 1.00 91.56 68 GLY A C 1
ATOM 516 O O . GLY A 1 68 ? -7.657 14.690 19.385 1.00 91.56 68 GLY A O 1
ATOM 517 N N . LYS A 1 69 ? -8.542 13.395 20.988 1.00 87.56 69 LYS A N 1
ATOM 518 C CA . LYS A 1 69 ? -7.859 14.084 22.090 1.00 87.56 69 LYS A CA 1
ATOM 519 C C . LYS A 1 69 ? -6.334 14.003 21.938 1.00 87.56 69 LYS A C 1
ATOM 521 O O . LYS A 1 69 ? -5.79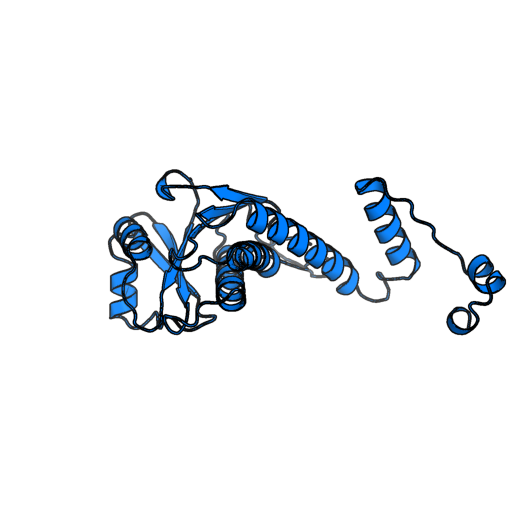6 13.026 21.411 1.00 87.56 69 LYS A O 1
ATOM 526 N N . LYS A 1 70 ? -5.644 15.035 22.439 1.00 86.19 70 LYS A N 1
ATOM 527 C CA . LYS A 1 70 ? -4.171 15.148 22.437 1.00 86.19 70 LYS A CA 1
ATOM 528 C C . LYS A 1 70 ? -3.534 15.051 21.037 1.00 86.19 70 LYS A C 1
ATOM 530 O O . LYS A 1 70 ? -2.387 14.641 20.923 1.00 86.19 70 LYS A O 1
ATOM 535 N N . GLY A 1 71 ? -4.281 15.395 19.984 1.00 87.62 71 GLY A N 1
ATOM 536 C CA . GLY A 1 71 ? -3.785 15.370 18.604 1.00 87.62 71 GLY A CA 1
ATOM 537 C C . GLY A 1 71 ? -3.659 13.971 17.995 1.00 87.62 71 GLY A C 1
ATOM 538 O O . GLY A 1 71 ? -3.011 13.821 16.967 1.00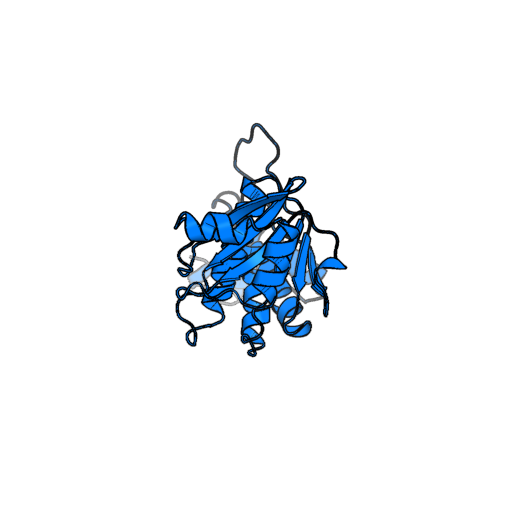 87.62 71 GLY A O 1
ATOM 539 N N . THR A 1 72 ? -4.265 12.943 18.600 1.00 91.81 72 THR A N 1
ATOM 540 C CA . THR A 1 72 ? -4.240 11.579 18.048 1.00 91.81 72 THR A CA 1
ATOM 541 C C . THR A 1 72 ? -4.968 11.546 16.704 1.00 91.81 72 THR A C 1
ATOM 543 O O . THR A 1 72 ? -6.134 11.937 16.633 1.00 91.81 72 THR A O 1
ATOM 546 N N . ILE A 1 73 ? -4.310 11.059 15.651 1.00 96.44 73 ILE A N 1
ATOM 547 C CA . ILE A 1 73 ? -4.877 10.988 14.299 1.00 96.44 73 ILE A CA 1
ATOM 548 C C . ILE A 1 73 ? -5.346 9.562 14.008 1.00 96.44 73 ILE A C 1
ATOM 550 O O . ILE A 1 73 ? -4.624 8.590 14.244 1.00 96.44 73 ILE A O 1
ATOM 554 N N . ALA A 1 74 ? -6.541 9.430 13.440 1.00 97.44 74 ALA A N 1
ATOM 555 C CA . ALA A 1 74 ? -6.993 8.184 12.848 1.00 97.44 74 ALA A CA 1
ATOM 556 C C . ALA A 1 74 ? -7.529 8.369 11.432 1.00 97.44 74 ALA A C 1
ATOM 558 O O . ALA A 1 74 ? -8.155 9.377 11.112 1.00 97.44 74 ALA A O 1
ATOM 559 N N . PHE A 1 75 ? -7.329 7.347 10.608 1.00 98.44 75 PHE A N 1
ATOM 560 C CA . PHE A 1 75 ? -7.909 7.239 9.278 1.00 98.44 75 PHE A CA 1
ATOM 561 C C . PHE A 1 75 ? -8.987 6.162 9.288 1.00 98.44 75 PHE A C 1
ATOM 563 O O . PHE A 1 75 ? -8.705 4.988 9.527 1.00 98.44 75 PHE A O 1
ATOM 570 N N . VAL A 1 76 ? -10.230 6.551 9.033 1.00 98.44 76 VAL A N 1
ATOM 571 C CA . VAL A 1 76 ? -11.350 5.616 8.924 1.00 98.44 76 VAL A CA 1
ATOM 572 C C . VAL A 1 76 ? -11.619 5.363 7.449 1.00 98.44 76 VAL A C 1
ATOM 574 O O . VAL A 1 76 ? -12.028 6.283 6.743 1.00 98.44 76 VAL A O 1
ATOM 577 N N . PHE A 1 77 ? -11.370 4.141 6.979 1.00 98.50 77 PHE A N 1
ATOM 578 C CA . PHE A 1 77 ? -11.604 3.758 5.584 1.00 98.50 77 PHE A CA 1
ATOM 579 C C . PHE A 1 77 ? -12.865 2.901 5.434 1.00 98.50 77 PHE A C 1
ATOM 581 O O . PHE A 1 77 ? -13.170 2.060 6.280 1.00 98.50 77 PHE A O 1
ATOM 588 N N . GLY A 1 78 ? -13.620 3.128 4.364 1.00 98.19 78 GLY A N 1
ATOM 589 C CA . GLY A 1 78 ? -14.865 2.419 4.101 1.00 98.19 78 GLY A CA 1
ATOM 590 C C . GLY A 1 78 ? -14.642 1.037 3.490 1.00 98.19 78 GLY A C 1
ATOM 591 O O . GLY A 1 78 ? -13.857 0.869 2.556 1.00 98.19 78 GLY A O 1
ATOM 592 N N . LEU A 1 79 ? -15.353 0.047 4.026 1.00 98.12 79 LEU A N 1
ATOM 593 C CA . LEU A 1 79 ? -15.293 -1.359 3.620 1.00 98.12 79 LEU A CA 1
ATOM 594 C C . LEU A 1 79 ? -16.443 -1.770 2.688 1.00 98.12 79 LEU A C 1
ATOM 596 O O . LEU A 1 79 ? -16.440 -2.887 2.184 1.00 98.12 79 LEU A O 1
ATOM 600 N N . GLY A 1 80 ? -17.423 -0.894 2.452 1.00 98.00 80 GLY A N 1
ATOM 601 C CA . GLY A 1 80 ? -18.641 -1.224 1.715 1.00 98.00 80 GLY A CA 1
ATOM 602 C C . GLY A 1 80 ? -19.588 -2.103 2.528 1.00 98.00 80 GLY A C 1
ATOM 603 O O . GLY A 1 80 ? -19.653 -1.990 3.756 1.00 98.00 80 GLY A O 1
ATOM 604 N N . LYS A 1 81 ? -20.318 -2.977 1.834 1.00 97.69 81 LYS A N 1
ATOM 605 C CA . LYS A 1 81 ? -21.297 -3.878 2.440 1.00 97.69 81 LYS A CA 1
ATOM 606 C C . LYS A 1 81 ? -20.619 -4.986 3.232 1.00 97.69 81 LYS A C 1
ATOM 608 O O . LYS A 1 81 ? -19.650 -5.606 2.789 1.00 97.69 81 LYS A O 1
ATOM 613 N N . GLN A 1 82 ? -21.168 -5.281 4.405 1.00 95.19 82 GLN A N 1
ATOM 614 C CA . GLN A 1 82 ? -20.710 -6.418 5.196 1.00 95.19 82 GLN A CA 1
ATOM 615 C C . GLN A 1 82 ? -20.968 -7.732 4.442 1.00 95.19 82 GLN A C 1
ATOM 617 O O . GLN A 1 82 ? -22.066 -7.957 3.945 1.00 95.19 82 GLN A O 1
ATOM 622 N N . GLY A 1 83 ? -19.956 -8.601 4.375 1.00 93.25 83 GLY A N 1
ATOM 623 C CA . GLY A 1 83 ? -20.007 -9.858 3.616 1.00 93.25 83 GLY A CA 1
ATOM 624 C C . GLY A 1 83 ? -19.452 -9.770 2.189 1.00 93.25 83 GLY A C 1
ATOM 625 O O . GLY A 1 83 ? -19.134 -10.806 1.619 1.00 93.25 83 GLY A O 1
ATOM 626 N N . GLU A 1 84 ? -19.241 -8.566 1.646 1.00 95.81 84 GLU A N 1
ATOM 627 C CA . GLU A 1 84 ? -18.649 -8.351 0.309 1.00 95.81 84 GLU A CA 1
ATOM 628 C C . GLU A 1 84 ? -17.148 -7.997 0.365 1.00 95.81 84 GLU A C 1
ATOM 630 O O . GLU A 1 84 ? -16.547 -7.587 -0.632 1.00 95.81 84 GLU A O 1
ATOM 635 N N . LEU A 1 85 ? -16.527 -8.145 1.541 1.00 95.88 85 LEU A N 1
ATOM 636 C CA . LEU A 1 85 ? -15.125 -7.807 1.764 1.00 95.88 85 LEU A CA 1
ATOM 637 C C . LEU A 1 85 ? -14.203 -8.622 0.847 1.00 95.88 85 LEU A C 1
ATOM 639 O O . LEU A 1 85 ? -14.249 -9.849 0.835 1.00 95.88 85 LEU A O 1
ATOM 643 N N . ASN A 1 86 ? -13.311 -7.939 0.131 1.00 96.38 86 ASN A N 1
ATOM 644 C CA . ASN A 1 86 ? -12.336 -8.560 -0.762 1.00 96.38 86 ASN A CA 1
ATOM 645 C C . ASN A 1 86 ? -11.006 -7.789 -0.768 1.00 96.38 86 ASN A C 1
ATOM 647 O O . ASN A 1 86 ? -10.878 -6.715 -0.174 1.00 96.38 86 ASN A O 1
ATOM 651 N N . SER A 1 87 ? -10.002 -8.352 -1.438 1.00 97.19 87 SER A N 1
ATOM 652 C CA . SER A 1 87 ? -8.645 -7.799 -1.516 1.00 97.19 87 SER A CA 1
ATOM 653 C C . SER A 1 87 ? -8.597 -6.384 -2.093 1.00 97.19 87 SER A C 1
ATOM 655 O O . SER A 1 87 ? -7.895 -5.533 -1.548 1.00 97.19 87 SER A O 1
ATOM 657 N N . GLU A 1 88 ? -9.374 -6.093 -3.136 1.00 97.56 88 GLU A N 1
ATOM 658 C CA . GLU A 1 88 ? -9.371 -4.784 -3.794 1.00 97.56 88 GLU A CA 1
ATOM 659 C C . GLU A 1 88 ? -9.955 -3.679 -2.901 1.00 97.56 88 GLU A C 1
ATOM 661 O O . GLU A 1 88 ? -9.446 -2.557 -2.888 1.00 97.56 88 GLU A O 1
ATOM 666 N N . ILE A 1 89 ? -10.970 -3.992 -2.088 1.00 98.06 89 ILE A N 1
ATOM 667 C CA . ILE A 1 89 ? -11.519 -3.048 -1.099 1.00 98.06 89 ILE A CA 1
ATOM 668 C C . ILE A 1 89 ? -10.428 -2.610 -0.116 1.00 98.06 89 ILE A C 1
ATOM 670 O O . ILE A 1 89 ? -10.254 -1.413 0.129 1.00 98.06 89 ILE A O 1
ATOM 674 N N . LEU A 1 90 ? -9.653 -3.562 0.412 1.00 97.75 90 LEU A N 1
ATOM 675 C CA . LEU A 1 90 ? -8.559 -3.247 1.328 1.00 97.75 90 LEU A CA 1
ATOM 676 C C . LEU A 1 90 ? -7.389 -2.561 0.624 1.00 97.75 90 LEU A C 1
ATOM 678 O O . LEU A 1 90 ? -6.807 -1.654 1.216 1.00 97.75 90 LEU A O 1
ATOM 682 N N . ARG A 1 91 ? -7.073 -2.929 -0.625 1.00 98.38 91 ARG A N 1
ATOM 683 C CA . ARG A 1 91 ? -6.043 -2.250 -1.427 1.00 98.38 91 ARG A CA 1
ATOM 684 C C . ARG A 1 91 ? -6.375 -0.769 -1.600 1.00 98.38 91 ARG A C 1
ATOM 686 O O . ARG A 1 91 ? -5.527 0.082 -1.336 1.00 98.38 91 ARG A O 1
ATOM 693 N N . LYS A 1 92 ? -7.623 -0.448 -1.964 1.00 98.50 92 LYS A N 1
ATOM 694 C CA . LYS A 1 92 ? -8.110 0.937 -2.096 1.00 98.50 92 LYS A CA 1
ATOM 695 C C . LYS A 1 92 ? -8.085 1.687 -0.768 1.00 98.50 92 LYS A C 1
ATOM 697 O O . LYS A 1 92 ? -7.612 2.821 -0.728 1.00 98.50 92 LYS A O 1
ATOM 702 N N . GLY A 1 93 ? -8.560 1.059 0.311 1.00 98.50 93 GLY A N 1
ATOM 703 C CA . GLY A 1 93 ? -8.532 1.650 1.651 1.00 98.50 93 GLY A CA 1
ATOM 704 C C . GLY A 1 93 ? -7.107 1.973 2.107 1.00 98.50 93 GLY A C 1
ATOM 705 O O . GLY A 1 93 ? -6.822 3.106 2.486 1.00 98.50 93 GLY A O 1
ATOM 706 N N . ALA A 1 94 ? -6.194 1.009 1.985 1.00 98.62 94 ALA A N 1
ATOM 707 C CA . ALA A 1 94 ? -4.777 1.168 2.300 1.00 98.62 94 ALA A CA 1
ATOM 708 C C . ALA A 1 94 ? -4.098 2.254 1.450 1.00 98.62 94 ALA A C 1
ATOM 710 O O . ALA A 1 94 ? -3.366 3.084 1.987 1.00 98.62 94 ALA A O 1
ATOM 711 N N . ALA A 1 95 ? -4.390 2.309 0.147 1.00 98.75 95 ALA A N 1
ATOM 712 C CA . ALA A 1 95 ? -3.864 3.354 -0.725 1.00 98.75 95 ALA A CA 1
ATOM 713 C C . ALA A 1 95 ? -4.377 4.748 -0.345 1.00 98.75 95 ALA A C 1
ATOM 715 O O . ALA A 1 95 ? -3.606 5.707 -0.334 1.00 98.75 95 ALA A O 1
ATOM 716 N N . GLY A 1 96 ? -5.661 4.876 -0.002 1.00 98.62 96 GLY A N 1
ATOM 717 C CA . GLY A 1 96 ? -6.227 6.136 0.478 1.00 98.62 96 GLY A CA 1
ATOM 718 C C . GLY A 1 96 ? -5.629 6.582 1.815 1.00 98.62 96 GLY A C 1
ATOM 719 O O . GLY A 1 96 ? -5.376 7.769 1.999 1.00 98.62 96 GLY A O 1
ATOM 720 N N . VAL A 1 97 ? -5.324 5.638 2.713 1.00 98.75 97 VAL A N 1
ATOM 721 C CA . VAL A 1 97 ? -4.598 5.915 3.963 1.00 98.75 97 VAL A CA 1
ATOM 722 C C . VAL A 1 97 ? -3.213 6.493 3.671 1.00 98.75 97 VAL A C 1
ATOM 724 O O . VAL A 1 97 ? -2.896 7.552 4.201 1.00 98.75 97 VAL A O 1
ATOM 727 N N . SER A 1 98 ? -2.416 5.866 2.799 1.00 98.44 98 SER A N 1
ATOM 728 C CA . SER A 1 98 ? -1.089 6.394 2.438 1.00 98.44 98 SER A CA 1
ATOM 729 C C . SER A 1 98 ? -1.156 7.787 1.814 1.00 98.44 98 SER A C 1
ATOM 731 O O . SER A 1 98 ? -0.360 8.656 2.167 1.00 98.44 98 SER A O 1
ATOM 733 N N . LYS A 1 99 ? -2.143 8.037 0.944 1.00 98.12 99 LYS A N 1
ATOM 734 C CA . LYS A 1 99 ? -2.366 9.367 0.360 1.00 98.12 99 LYS A CA 1
ATOM 735 C C . LYS A 1 99 ? -2.657 10.413 1.433 1.00 98.12 99 LYS A C 1
ATOM 737 O O . LYS A 1 99 ? -2.031 11.467 1.425 1.00 98.12 99 LYS A O 1
ATOM 742 N N . LEU A 1 100 ? -3.547 10.114 2.383 1.00 98.12 100 LEU A N 1
ATOM 743 C CA . LEU A 1 100 ? -3.836 11.032 3.489 1.00 98.12 100 LEU A CA 1
ATOM 744 C C . LEU A 1 100 ? -2.648 11.208 4.438 1.00 98.12 100 LEU A C 1
ATOM 746 O O . LEU A 1 100 ? -2.464 12.307 4.958 1.00 98.12 100 LEU A O 1
ATOM 750 N N . CYS A 1 101 ? -1.822 10.176 4.641 1.00 98.06 101 CYS A N 1
ATOM 751 C CA . CYS A 1 101 ? -0.569 10.320 5.378 1.00 98.06 101 CYS A CA 1
ATOM 752 C C . CYS A 1 101 ? 0.334 11.369 4.725 1.00 98.06 101 CYS A C 1
ATOM 754 O O . CYS A 1 101 ? 0.826 12.251 5.423 1.00 98.06 101 CYS A O 1
ATOM 756 N N . ILE A 1 102 ? 0.494 11.323 3.400 1.00 97.12 102 ILE A N 1
ATOM 757 C CA . ILE A 1 102 ? 1.291 12.308 2.659 1.00 97.12 102 ILE A CA 1
ATOM 758 C C . ILE A 1 102 ? 0.657 13.699 2.747 1.00 97.12 102 ILE A C 1
ATOM 760 O O . ILE A 1 102 ? 1.320 14.651 3.154 1.00 97.12 102 ILE A O 1
ATOM 764 N N . THR A 1 103 ? -0.642 13.817 2.452 1.00 96.12 103 THR A N 1
ATOM 765 C CA . THR A 1 103 ? -1.373 15.097 2.494 1.00 96.12 103 THR A CA 1
ATOM 766 C C . THR A 1 103 ? -1.300 15.774 3.862 1.00 96.12 103 THR A C 1
ATOM 768 O O . THR A 1 103 ? -1.213 16.996 3.940 1.00 96.12 103 THR A O 1
ATOM 771 N N . HIS A 1 104 ? -1.334 15.002 4.948 1.00 96.25 104 HIS A N 1
ATOM 772 C CA . HIS A 1 104 ? -1.308 15.529 6.313 1.00 96.25 104 HIS A CA 1
ATOM 773 C C . HIS A 1 104 ? 0.077 15.490 6.971 1.00 96.25 104 HIS A C 1
ATOM 775 O O . HIS A 1 104 ? 0.167 15.707 8.178 1.00 96.25 104 HIS A O 1
ATOM 781 N N . LYS A 1 105 ? 1.147 15.214 6.212 1.00 96.19 105 LYS A N 1
ATOM 782 C CA . LYS A 1 105 ? 2.527 15.123 6.721 1.00 96.19 105 LYS A CA 1
ATOM 783 C C . LYS A 1 105 ? 2.663 14.162 7.926 1.00 96.19 105 LYS A C 1
ATOM 785 O O . LYS A 1 105 ? 3.371 14.428 8.896 1.00 96.19 105 LYS A O 1
ATOM 790 N N . VAL A 1 106 ? 1.964 13.023 7.879 1.00 97.25 106 VAL A N 1
ATOM 791 C CA . VAL A 1 106 ? 1.991 11.957 8.898 1.00 97.25 106 VAL A CA 1
ATOM 792 C C . VAL A 1 106 ? 3.035 10.908 8.520 1.00 97.25 106 VAL A C 1
ATOM 794 O O . VAL A 1 106 ? 2.866 10.168 7.553 1.00 97.25 106 VAL A O 1
ATOM 797 N N . SER A 1 107 ? 4.100 10.794 9.316 1.00 96.69 107 SER A N 1
ATOM 798 C CA . SER A 1 107 ? 5.268 9.969 8.967 1.00 96.69 107 SER A CA 1
ATOM 799 C C . SER A 1 107 ? 5.098 8.470 9.221 1.00 96.69 107 SER A C 1
ATOM 801 O O . SER A 1 107 ? 5.837 7.669 8.647 1.00 96.69 107 SER A O 1
ATOM 803 N N . SER A 1 108 ? 4.138 8.052 10.052 1.00 97.62 108 SER A N 1
ATOM 804 C CA . SER A 1 108 ? 3.879 6.628 10.288 1.00 97.62 108 SER A CA 1
ATOM 805 C C . SER A 1 108 ? 2.423 6.288 10.603 1.00 97.62 108 SER A C 1
ATOM 807 O O . SER A 1 108 ? 1.728 7.044 11.286 1.00 97.62 108 SER A O 1
ATOM 809 N N . VAL A 1 109 ? 1.967 5.114 10.149 1.00 98.12 109 VAL A N 1
ATOM 810 C CA . VAL A 1 109 ? 0.604 4.611 10.402 1.00 98.12 109 VAL A CA 1
ATOM 811 C C . VAL A 1 109 ? 0.596 3.154 10.859 1.00 98.12 109 VAL A C 1
ATOM 813 O O . VAL A 1 109 ? 1.348 2.325 10.347 1.00 98.12 109 VAL A O 1
ATOM 816 N N . SER A 1 110 ? -0.305 2.823 11.781 1.00 98.06 110 SER A N 1
ATOM 817 C CA . SER A 1 110 ? -0.695 1.437 12.064 1.00 98.06 110 SER A CA 1
ATOM 818 C C . SER A 1 110 ? -2.019 1.127 11.370 1.00 98.06 110 SER A C 1
ATOM 820 O O . SER A 1 110 ? -3.037 1.700 11.746 1.00 98.06 110 SER A O 1
ATOM 822 N N . LEU A 1 111 ? -2.042 0.229 10.382 1.00 98.31 111 LEU A N 1
ATOM 823 C CA . LEU A 1 111 ? -3.260 -0.175 9.669 1.00 98.31 111 LEU A CA 1
ATOM 824 C C . LEU A 1 111 ? -3.791 -1.505 10.209 1.00 98.31 111 LEU A C 1
ATOM 826 O O . LEU A 1 111 ? -3.100 -2.524 10.197 1.00 98.31 111 LEU A O 1
ATOM 830 N N . LEU A 1 112 ? -5.032 -1.494 10.691 1.00 97.69 112 LEU A N 1
ATOM 831 C CA . LEU A 1 112 ? -5.690 -2.650 11.290 1.00 97.69 112 LEU A CA 1
ATOM 832 C C . LEU A 1 112 ? -6.469 -3.425 10.224 1.00 97.69 112 LEU A C 1
ATOM 834 O O . LEU A 1 112 ? -7.455 -2.919 9.686 1.00 97.69 112 LEU A O 1
ATOM 838 N N . ILE A 1 113 ? -6.077 -4.676 9.975 1.00 96.25 113 ILE A N 1
ATOM 839 C CA . ILE A 1 113 ? -6.846 -5.578 9.110 1.00 96.25 113 ILE A CA 1
ATOM 840 C C . ILE A 1 113 ? -8.142 -5.999 9.837 1.00 96.25 113 ILE A C 1
ATOM 842 O O . ILE A 1 113 ? -8.058 -6.425 11.000 1.00 96.25 113 ILE A O 1
ATOM 846 N N . PRO A 1 114 ? -9.331 -5.895 9.201 1.00 94.94 114 PRO A N 1
ATOM 847 C CA . PRO A 1 114 ? -10.593 -6.371 9.774 1.00 94.94 114 PRO A CA 1
ATOM 848 C C . PRO A 1 114 ? -10.522 -7.848 10.188 1.00 94.94 114 PRO A C 1
ATOM 850 O O . PRO A 1 114 ? -9.939 -8.669 9.487 1.00 94.94 114 PRO A O 1
ATOM 853 N N . LYS A 1 115 ? -11.104 -8.223 11.334 1.00 91.56 115 LYS A N 1
ATOM 854 C CA . LYS A 1 115 ? -11.019 -9.609 11.854 1.00 91.56 115 LYS A CA 1
ATOM 855 C C . LYS A 1 115 ? -11.697 -10.668 10.980 1.00 91.56 115 LYS A C 1
ATOM 857 O O . LYS A 1 115 ? -11.354 -11.842 11.084 1.00 91.56 115 LYS A O 1
ATOM 862 N N . ASP A 1 116 ? -12.662 -10.266 10.170 1.00 91.62 116 ASP A N 1
ATOM 863 C CA . ASP A 1 116 ? -13.359 -11.097 9.192 1.00 91.62 116 ASP A CA 1
ATOM 864 C C . ASP A 1 116 ? -12.603 -11.231 7.857 1.00 91.62 116 ASP A C 1
ATOM 866 O O . ASP A 1 116 ? -12.942 -12.104 7.059 1.00 91.62 116 ASP A O 1
ATOM 870 N N . ALA A 1 117 ? -11.515 -10.476 7.650 1.00 91.69 117 ALA A N 1
ATOM 871 C CA . ALA A 1 117 ? -10.580 -10.676 6.544 1.00 91.69 117 ALA A CA 1
ATOM 872 C C . ALA A 1 117 ? -9.680 -11.898 6.802 1.00 91.69 117 ALA A C 1
ATOM 874 O O . ALA A 1 117 ? -8.573 -11.784 7.332 1.00 91.69 117 ALA A O 1
ATOM 875 N N . LYS A 1 118 ? -10.175 -13.087 6.451 1.00 85.56 118 LYS A N 1
ATOM 876 C CA . LYS A 1 118 ? -9.458 -14.359 6.660 1.00 85.56 118 LYS A CA 1
ATOM 877 C C . LYS A 1 118 ? -8.536 -14.749 5.505 1.00 85.56 118 LYS A C 1
ATOM 879 O O . LYS A 1 118 ? -7.600 -15.514 5.717 1.00 85.56 118 LYS A O 1
ATOM 884 N N . ASP A 1 119 ? -8.794 -14.239 4.305 1.00 89.69 119 ASP A N 1
ATOM 885 C CA . ASP A 1 119 ? -7.992 -14.553 3.127 1.00 89.69 119 ASP A CA 1
ATOM 886 C C . ASP A 1 119 ? -6.601 -13.905 3.218 1.00 89.69 119 ASP A C 1
ATOM 888 O O . ASP A 1 119 ? -6.446 -12.696 3.415 1.00 89.69 119 ASP A O 1
ATOM 892 N N . SER A 1 120 ? -5.566 -14.726 3.049 1.00 89.81 120 SER A N 1
ATOM 893 C CA . SER A 1 120 ? -4.179 -14.273 3.001 1.00 89.81 120 SER A CA 1
ATOM 894 C C . SER A 1 120 ? -3.921 -13.261 1.8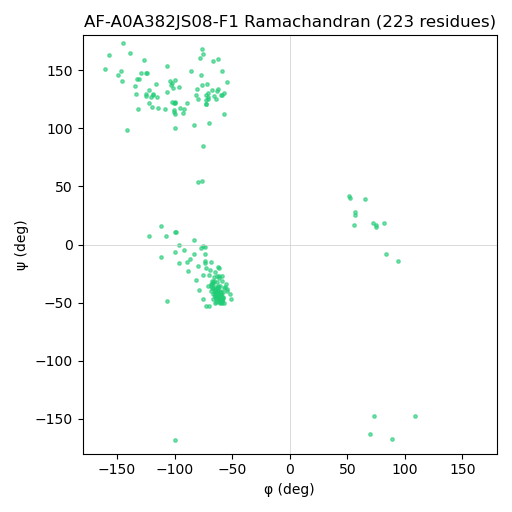77 1.00 89.81 120 SER A C 1
ATOM 896 O O . SER A 1 120 ? -3.131 -12.337 2.083 1.00 89.81 120 SER A O 1
ATOM 898 N N . TYR A 1 121 ? -4.636 -13.348 0.750 1.00 94.81 121 TYR A N 1
ATOM 899 C CA . TYR A 1 121 ? -4.507 -12.402 -0.359 1.00 94.81 121 TYR A CA 1
ATOM 900 C C . TYR A 1 121 ? -4.968 -10.987 0.023 1.00 94.81 121 TYR A C 1
ATOM 902 O O . TYR A 1 121 ? -4.403 -10.001 -0.447 1.00 94.81 121 TYR A O 1
ATOM 910 N N . ILE A 1 122 ? -5.903 -10.848 0.973 1.00 96.00 122 ILE A N 1
ATOM 911 C CA . ILE A 1 122 ? -6.263 -9.537 1.536 1.00 96.00 122 ILE A CA 1
ATOM 912 C C . ILE A 1 122 ? -5.061 -8.903 2.248 1.00 96.00 122 ILE A C 1
ATOM 914 O O . ILE A 1 122 ? -4.824 -7.703 2.124 1.00 96.00 122 ILE A O 1
ATOM 918 N N . SER A 1 123 ? -4.268 -9.701 2.969 1.00 96.62 123 SER A N 1
ATOM 919 C CA . SER A 1 123 ? -3.079 -9.200 3.675 1.00 96.62 123 SER A CA 1
ATOM 920 C C . SER A 1 123 ? -2.003 -8.712 2.695 1.00 96.62 123 SER A C 1
ATOM 922 O O . SER A 1 123 ? -1.359 -7.695 2.949 1.00 96.62 123 SER A O 1
ATOM 924 N N . GLN A 1 124 ? -1.848 -9.403 1.561 1.00 98.25 124 GLN A N 1
ATOM 925 C CA . GLN A 1 124 ? -0.995 -8.962 0.455 1.00 98.25 124 GLN A CA 1
ATOM 926 C C . GLN A 1 124 ? -1.485 -7.626 -0.121 1.00 98.25 124 GLN A C 1
ATOM 928 O O . GLN A 1 124 ? -0.718 -6.669 -0.214 1.00 98.25 124 GLN A O 1
ATOM 933 N N . ALA A 1 125 ? -2.780 -7.535 -0.426 1.00 98.38 125 ALA A N 1
ATOM 934 C CA . ALA A 1 125 ? -3.391 -6.361 -1.037 1.00 98.38 125 ALA A CA 1
ATOM 935 C C . ALA A 1 125 ? -3.310 -5.098 -0.157 1.00 98.38 125 ALA A C 1
ATOM 937 O O . ALA A 1 125 ? -3.151 -3.994 -0.675 1.00 98.38 125 ALA A O 1
ATOM 938 N N . VAL A 1 126 ? -3.352 -5.243 1.173 1.00 98.50 126 VAL A N 1
ATOM 939 C CA . VAL A 1 126 ? -3.107 -4.132 2.113 1.00 98.50 126 VAL A CA 1
ATOM 940 C C . VAL A 1 126 ? -1.694 -3.573 1.956 1.00 98.50 126 VAL A C 1
ATOM 942 O O . VAL A 1 126 ? -1.526 -2.357 1.871 1.00 98.50 126 VAL A O 1
ATOM 945 N N . ALA A 1 127 ? -0.679 -4.441 1.916 1.00 98.50 127 ALA A N 1
ATOM 946 C CA . ALA A 1 127 ? 0.708 -4.013 1.756 1.00 98.50 127 ALA A CA 1
ATOM 947 C C . ALA A 1 127 ? 0.927 -3.342 0.392 1.00 98.50 127 ALA A C 1
ATOM 949 O O . ALA A 1 127 ? 1.548 -2.283 0.324 1.00 98.50 127 ALA A O 1
ATOM 950 N N . GLU A 1 128 ? 0.345 -3.906 -0.669 1.00 98.69 128 GLU A N 1
ATOM 951 C CA . GLU A 1 128 ? 0.377 -3.304 -2.003 1.00 98.69 128 GLU A CA 1
ATOM 952 C C . GLU A 1 128 ? -0.272 -1.921 -2.017 1.00 98.69 128 GLU A C 1
ATOM 954 O O . GLU A 1 128 ? 0.315 -0.969 -2.524 1.00 98.69 128 GLU A O 1
ATOM 959 N N . GLY A 1 129 ? -1.460 -1.786 -1.423 1.00 98.62 129 GLY A N 1
ATOM 960 C CA . GLY A 1 129 ? -2.168 -0.514 -1.332 1.00 98.62 129 GLY A CA 1
ATOM 961 C C . GLY A 1 129 ? -1.359 0.545 -0.587 1.00 98.62 129 GLY A C 1
ATOM 962 O O . GLY A 1 129 ? -1.238 1.665 -1.078 1.00 98.62 129 GLY A O 1
ATOM 963 N N . LEU A 1 130 ? -0.747 0.187 0.549 1.00 98.75 130 LEU A N 1
ATOM 964 C CA . LEU A 1 130 ? 0.091 1.105 1.324 1.00 98.75 130 LEU A CA 1
ATOM 965 C C . LEU A 1 130 ? 1.266 1.643 0.494 1.00 98.75 130 LEU A C 1
ATOM 967 O O . LEU A 1 130 ? 1.481 2.855 0.457 1.00 98.75 130 LEU A O 1
ATOM 971 N N . VAL A 1 131 ? 1.998 0.764 -0.196 1.00 98.69 131 VAL A N 1
ATOM 972 C CA . VAL A 1 131 ? 3.158 1.157 -1.010 1.00 98.69 131 VAL A CA 1
ATOM 973 C C . VAL A 1 131 ? 2.715 1.939 -2.247 1.00 98.69 131 VAL A C 1
ATOM 975 O O . VAL A 1 131 ? 3.140 3.076 -2.440 1.00 98.69 131 VAL A O 1
ATOM 978 N N . LEU A 1 132 ? 1.791 1.402 -3.046 1.00 98.50 132 LEU A N 1
ATOM 979 C CA . LEU A 1 132 ? 1.352 2.039 -4.291 1.00 98.50 132 LEU A CA 1
ATOM 980 C C . LEU A 1 132 ? 0.618 3.363 -4.055 1.00 98.50 132 LEU A C 1
ATOM 982 O O . LEU A 1 132 ? 0.693 4.259 -4.893 1.00 98.50 132 LEU A O 1
ATOM 986 N N . GLY A 1 133 ? -0.088 3.502 -2.930 1.00 98.12 133 GLY A N 1
ATOM 987 C CA . GLY A 1 133 ? -0.739 4.750 -2.533 1.00 98.12 133 GLY A CA 1
ATOM 988 C C . GLY A 1 133 ? 0.234 5.830 -2.065 1.00 98.12 133 GLY A C 1
ATOM 989 O O . GLY A 1 133 ? -0.131 7.000 -2.071 1.00 98.12 133 GLY A O 1
ATOM 990 N N . SER A 1 134 ? 1.453 5.447 -1.678 1.00 98.00 134 SER A N 1
ATOM 991 C CA . SER A 1 134 ? 2.514 6.374 -1.267 1.00 98.00 134 SER A CA 1
ATOM 992 C C . SER A 1 134 ? 3.445 6.808 -2.404 1.00 98.00 134 SER A C 1
ATOM 994 O O . SER A 1 134 ? 4.328 7.630 -2.181 1.00 98.00 134 SER A O 1
ATOM 996 N N . TYR A 1 135 ? 3.271 6.241 -3.601 1.00 98.06 135 TYR A N 1
ATOM 997 C CA . TYR A 1 135 ? 4.139 6.485 -4.746 1.00 98.06 135 TYR A CA 1
ATOM 998 C C . TYR A 1 135 ? 4.062 7.937 -5.236 1.00 98.06 135 TYR A C 1
ATOM 1000 O O . TYR A 1 135 ? 2.979 8.445 -5.534 1.00 98.06 135 TYR A O 1
ATOM 1008 N N . GLN A 1 136 ? 5.222 8.573 -5.372 1.00 96.00 136 GLN A N 1
ATOM 1009 C CA . GLN A 1 136 ? 5.396 9.935 -5.855 1.00 96.00 136 GLN A CA 1
ATOM 1010 C C . GLN A 1 136 ? 6.496 9.986 -6.919 1.00 96.00 136 GLN A C 1
ATOM 1012 O O . GLN A 1 136 ? 7.681 9.752 -6.656 1.00 96.00 136 GLN A O 1
ATOM 1017 N N . PHE A 1 137 ? 6.097 10.357 -8.135 1.00 95.19 137 PHE A N 1
ATOM 1018 C CA . PHE A 1 137 ? 7.015 10.633 -9.231 1.00 95.19 137 PHE A CA 1
ATOM 1019 C C . PHE A 1 137 ? 7.217 12.145 -9.371 1.00 95.19 137 PHE A C 1
ATOM 1021 O O . PHE A 1 137 ? 6.368 12.860 -9.911 1.00 95.19 137 PHE A O 1
ATOM 1028 N N . ASN A 1 138 ? 8.336 12.626 -8.831 1.00 92.56 138 ASN A N 1
ATOM 1029 C CA . ASN A 1 138 ? 8.682 14.048 -8.782 1.00 92.56 138 ASN A CA 1
ATOM 1030 C C . ASN A 1 138 ? 10.030 14.365 -9.464 1.00 92.56 138 ASN A C 1
ATOM 1032 O O . ASN A 1 138 ? 10.477 15.499 -9.386 1.00 92.56 138 ASN A O 1
ATOM 1036 N N . GLU A 1 139 ? 10.661 13.395 -10.145 1.00 91.31 139 GLU A N 1
ATOM 1037 C CA . GLU A 1 139 ? 12.003 13.530 -10.759 1.00 91.31 139 GLU A CA 1
ATOM 1038 C C . GLU A 1 139 ? 12.112 14.714 -11.737 1.00 91.31 139 GLU A C 1
ATOM 1040 O O . GLU A 1 139 ? 13.145 15.369 -11.785 1.00 91.31 139 GLU A O 1
ATOM 1045 N N . PHE A 1 140 ? 11.033 15.031 -12.463 1.00 90.44 140 PHE A N 1
ATOM 1046 C CA . PHE A 1 140 ? 10.996 16.119 -13.454 1.00 90.44 140 PHE A CA 1
ATOM 1047 C C . PHE A 1 140 ? 10.098 17.294 -13.059 1.00 90.44 140 PHE A C 1
ATOM 1049 O O . PHE A 1 140 ? 9.707 18.088 -13.913 1.00 90.44 140 PHE A O 1
ATOM 1056 N N . LYS A 1 141 ? 9.708 17.393 -11.786 1.00 88.81 141 LYS A N 1
ATOM 1057 C CA . LYS A 1 141 ? 8.926 18.534 -11.303 1.00 88.81 141 LYS A CA 1
ATOM 1058 C C . LYS A 1 141 ? 9.857 19.562 -10.680 1.00 88.81 141 LYS A C 1
ATOM 1060 O O . LYS A 1 141 ? 10.697 19.209 -9.862 1.00 88.81 141 LYS A O 1
ATOM 1065 N N . THR A 1 142 ? 9.645 20.832 -11.002 1.00 90.06 142 THR A N 1
ATOM 1066 C CA . THR A 1 142 ? 10.172 21.932 -10.191 1.00 90.06 142 THR A CA 1
ATOM 1067 C C . THR A 1 142 ? 9.350 21.995 -8.906 1.00 90.06 142 THR A C 1
ATOM 1069 O O . THR A 1 142 ? 8.128 22.126 -8.971 1.00 90.06 142 THR A O 1
ATOM 1072 N N . ILE A 1 143 ? 9.996 21.845 -7.751 1.00 86.25 143 ILE A N 1
ATOM 1073 C CA . ILE A 1 143 ? 9.341 21.777 -6.439 1.00 86.25 143 ILE A CA 1
ATOM 1074 C C . ILE A 1 143 ? 9.955 22.848 -5.541 1.00 86.25 143 ILE A C 1
ATOM 1076 O O . ILE A 1 143 ? 11.176 22.950 -5.463 1.00 86.25 143 ILE A O 1
ATOM 1080 N N . GLU A 1 144 ? 9.113 23.656 -4.898 1.00 81.25 144 GLU A N 1
ATOM 1081 C CA . GLU A 1 144 ? 9.553 24.724 -3.986 1.00 81.25 144 GLU A CA 1
ATOM 1082 C C . GLU A 1 144 ? 9.884 24.192 -2.581 1.00 81.25 144 GLU A C 1
ATOM 1084 O O . GLU A 1 144 ? 10.772 24.714 -1.914 1.00 81.25 144 GLU A O 1
ATOM 1089 N N . GLU A 1 145 ? 9.199 23.126 -2.151 1.00 85.25 145 GLU A N 1
ATOM 1090 C CA . GLU A 1 145 ? 9.449 22.403 -0.901 1.00 85.25 145 GLU A CA 1
ATOM 1091 C C . GLU A 1 145 ? 9.704 20.920 -1.188 1.00 85.25 145 GLU A C 1
ATOM 1093 O O . GLU A 1 145 ? 9.086 20.341 -2.087 1.00 85.25 145 GLU A O 1
ATOM 1098 N N . ASP A 1 146 ? 10.555 20.284 -0.378 1.00 86.75 146 ASP A N 1
ATOM 1099 C CA . ASP A 1 146 ? 10.771 18.841 -0.464 1.00 86.75 146 ASP A CA 1
ATOM 1100 C C . ASP A 1 146 ? 9.446 18.084 -0.253 1.00 86.75 146 ASP A C 1
ATOM 1102 O O . ASP A 1 146 ? 8.733 18.321 0.735 1.00 86.75 146 ASP A O 1
ATOM 1106 N N . PRO A 1 147 ? 9.084 17.157 -1.161 1.00 90.12 147 PRO A N 1
ATOM 1107 C CA . PRO A 1 147 ? 7.853 16.399 -1.035 1.00 90.12 147 PRO A CA 1
ATOM 1108 C C . PRO A 1 147 ? 7.888 15.559 0.241 1.00 90.12 147 PRO A C 1
ATOM 1110 O O . PRO A 1 147 ? 8.867 14.878 0.537 1.00 90.12 147 PRO A O 1
ATOM 1113 N N . PHE A 1 148 ? 6.7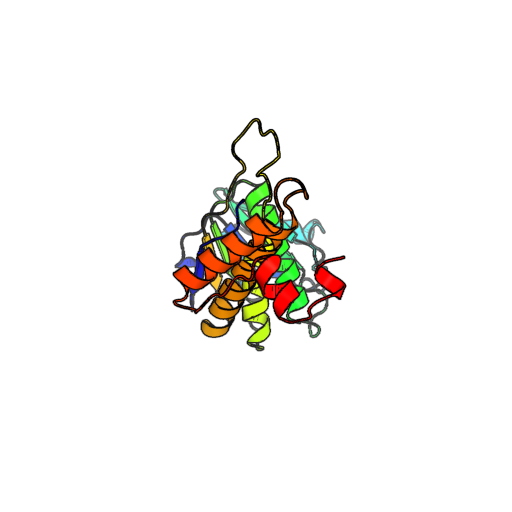94 15.584 1.001 1.00 94.81 148 PHE A N 1
ATOM 1114 C CA . PHE A 1 148 ? 6.707 14.784 2.215 1.00 94.81 148 PHE A CA 1
ATOM 1115 C C . PHE A 1 148 ? 6.672 13.289 1.881 1.00 94.81 148 PHE A C 1
ATOM 1117 O O . PHE A 1 148 ? 5.859 12.838 1.069 1.00 94.81 148 PHE A O 1
ATOM 1124 N N . GLU A 1 149 ? 7.492 12.512 2.584 1.00 94.19 149 GLU A N 1
ATOM 1125 C CA . GLU A 1 149 ? 7.565 11.062 2.445 1.00 94.19 149 GLU A CA 1
ATOM 1126 C C . GLU A 1 149 ? 7.134 10.363 3.731 1.00 94.19 149 GLU A C 1
ATOM 1128 O O . GLU A 1 149 ? 7.474 10.750 4.849 1.00 94.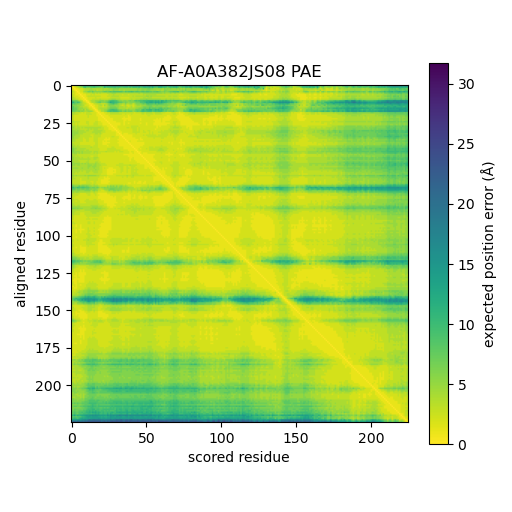19 149 GLU A O 1
ATOM 1133 N N . MET A 1 150 ? 6.354 9.299 3.567 1.00 95.12 150 MET A N 1
ATOM 1134 C CA . MET A 1 150 ? 5.948 8.455 4.678 1.00 95.12 150 MET A CA 1
ATOM 1135 C C . MET A 1 150 ? 7.086 7.496 5.048 1.00 95.12 150 MET A C 1
ATOM 1137 O O . MET A 1 150 ? 7.525 6.700 4.220 1.00 95.12 150 MET A O 1
ATOM 1141 N N . ASN A 1 151 ? 7.504 7.501 6.314 1.00 95.88 151 ASN A N 1
ATOM 1142 C CA . ASN A 1 151 ? 8.662 6.730 6.776 1.00 95.88 151 ASN A CA 1
ATOM 1143 C C . ASN A 1 151 ? 8.352 5.244 6.990 1.00 95.88 151 ASN A C 1
ATOM 1145 O O . ASN A 1 151 ? 9.209 4.390 6.767 1.00 95.88 151 ASN A O 1
ATOM 1149 N N . SER A 1 152 ? 7.173 4.913 7.528 1.00 97.50 152 SER A N 1
ATOM 1150 C CA . SER A 1 152 ? 6.843 3.516 7.845 1.00 97.50 152 SER A CA 1
ATOM 1151 C C . SER A 1 152 ? 5.350 3.241 7.994 1.00 97.50 152 SER A C 1
ATOM 1153 O O . SER A 1 152 ? 4.586 4.088 8.455 1.00 97.50 152 SER A O 1
ATOM 1155 N N . ALA A 1 153 ? 4.942 2.012 7.684 1.00 98.19 153 ALA A N 1
ATOM 1156 C CA . ALA A 1 153 ? 3.637 1.485 8.060 1.00 98.19 153 ALA A CA 1
ATOM 1157 C C . ALA A 1 153 ? 3.773 0.173 8.834 1.00 98.19 153 ALA A C 1
ATOM 1159 O O . ALA A 1 153 ? 4.663 -0.642 8.579 1.00 98.19 153 ALA A O 1
ATOM 1160 N N . ILE A 1 154 ? 2.849 -0.049 9.764 1.00 98.12 154 ILE A N 1
ATOM 1161 C CA . ILE A 1 154 ? 2.719 -1.306 10.493 1.00 98.12 154 ILE A CA 1
ATOM 1162 C C . ILE A 1 154 ? 1.339 -1.882 10.201 1.00 98.12 154 ILE A C 1
ATOM 1164 O O . ILE A 1 154 ? 0.318 -1.283 10.530 1.00 98.12 154 ILE A O 1
ATOM 1168 N N . VAL A 1 155 ? 1.299 -3.063 9.598 1.00 97.75 155 VAL A N 1
ATOM 1169 C CA . VAL A 1 155 ? 0.065 -3.814 9.370 1.00 97.75 155 VAL A CA 1
ATOM 1170 C C . VAL A 1 155 ? -0.196 -4.708 10.581 1.00 97.75 155 VAL A C 1
ATOM 1172 O O . VAL A 1 155 ? 0.642 -5.537 10.951 1.00 97.75 155 VAL A O 1
ATOM 1175 N N . ILE A 1 156 ? -1.356 -4.522 11.214 1.00 96.38 156 ILE A N 1
ATOM 1176 C CA . ILE A 1 156 ? -1.767 -5.247 12.418 1.00 96.38 156 ILE A CA 1
ATOM 1177 C C . ILE A 1 156 ? -2.738 -6.371 12.048 1.00 96.38 156 ILE A C 1
ATOM 1179 O O . ILE A 1 156 ? -3.872 -6.114 11.630 1.00 96.38 156 ILE A O 1
ATOM 1183 N N . GLY A 1 157 ? -2.318 -7.615 12.288 1.00 94.00 157 GLY A N 1
ATOM 1184 C CA . GLY A 1 157 ? -3.060 -8.824 11.919 1.00 94.00 157 GLY A CA 1
ATOM 1185 C C . GLY A 1 157 ? -2.744 -9.328 10.507 1.00 94.00 157 GLY A C 1
ATOM 1186 O O . GLY A 1 157 ? -1.780 -8.895 9.882 1.00 94.00 157 GLY A O 1
ATOM 1187 N N . GLY A 1 158 ? -3.564 -10.260 10.014 1.00 93.38 158 GLY A N 1
ATOM 1188 C CA . GLY A 1 158 ? -3.348 -10.908 8.718 1.00 93.38 158 GLY A CA 1
ATOM 1189 C C . GLY A 1 158 ? -2.143 -11.856 8.695 1.00 93.38 158 GLY A C 1
ATOM 1190 O O . GLY A 1 158 ? -1.644 -12.293 9.732 1.00 93.38 158 GLY A O 1
ATOM 1191 N N . SER A 1 159 ? -1.692 -12.201 7.488 1.00 95.44 159 SER A N 1
ATOM 1192 C CA . SER A 1 159 ? -0.546 -13.087 7.260 1.00 95.44 159 SER A CA 1
ATOM 1193 C C . SER A 1 159 ? 0.741 -12.291 7.043 1.00 95.44 159 SER A C 1
ATOM 1195 O O . SER A 1 159 ? 0.882 -11.594 6.037 1.00 95.44 159 SER A O 1
ATOM 1197 N N . LYS A 1 160 ? 1.727 -12.461 7.939 1.00 96.00 160 LYS A N 1
ATOM 1198 C CA . LYS A 1 160 ? 3.074 -11.868 7.807 1.00 96.00 160 LYS A CA 1
ATOM 1199 C C . LYS A 1 160 ? 3.717 -12.178 6.451 1.00 96.00 160 LYS A C 1
ATOM 1201 O O . LYS A 1 160 ? 4.311 -11.291 5.845 1.00 96.00 160 LYS A O 1
ATOM 1206 N N . LYS A 1 161 ? 3.594 -13.426 5.979 1.00 97.25 161 LYS A N 1
ATOM 1207 C CA . LYS A 1 161 ? 4.164 -13.871 4.697 1.00 97.25 161 LYS A CA 1
ATOM 1208 C C . LYS A 1 161 ? 3.524 -13.128 3.523 1.00 97.25 161 LYS A C 1
ATOM 1210 O O . LYS A 1 161 ? 4.242 -12.624 2.668 1.00 97.25 161 LYS A O 1
ATOM 1215 N N . ALA A 1 162 ? 2.196 -13.023 3.514 1.00 97.38 162 ALA A N 1
ATOM 1216 C CA . ALA A 1 162 ? 1.470 -12.340 2.446 1.00 97.38 162 ALA A CA 1
ATOM 1217 C C . ALA A 1 162 ? 1.736 -10.824 2.439 1.00 97.38 162 ALA A C 1
ATOM 1219 O O . ALA A 1 162 ? 1.900 -10.242 1.374 1.00 97.38 162 ALA A O 1
ATOM 1220 N N . ILE A 1 163 ? 1.861 -10.194 3.614 1.00 97.88 163 ILE A N 1
ATOM 1221 C CA . ILE A 1 163 ? 2.251 -8.777 3.736 1.00 97.88 163 ILE A CA 1
ATOM 1222 C C . ILE A 1 163 ? 3.639 -8.542 3.138 1.00 97.88 163 ILE A C 1
ATOM 1224 O O . ILE A 1 163 ? 3.814 -7.608 2.360 1.00 97.88 163 ILE A O 1
ATOM 1228 N N . LEU A 1 164 ? 4.614 -9.399 3.464 1.00 97.75 164 LEU A N 1
ATOM 1229 C CA . LEU A 1 164 ? 5.963 -9.292 2.906 1.00 97.75 164 LEU A CA 1
ATOM 1230 C C . LEU A 1 164 ? 5.952 -9.471 1.382 1.00 97.75 164 LEU A C 1
ATOM 1232 O O . LEU A 1 164 ? 6.579 -8.692 0.674 1.00 97.75 164 LEU A O 1
ATOM 1236 N N . GLN A 1 165 ? 5.189 -10.444 0.879 1.00 98.06 165 GLN A N 1
ATOM 1237 C CA . GLN A 1 165 ? 5.017 -10.662 -0.557 1.00 98.06 165 GLN A CA 1
ATOM 1238 C C . GLN A 1 165 ? 4.407 -9.436 -1.255 1.00 98.06 165 GLN A C 1
ATOM 1240 O O . GLN A 1 165 ? 4.932 -8.996 -2.274 1.00 98.06 165 GLN A O 1
ATOM 1245 N N . GLY A 1 166 ? 3.345 -8.851 -0.696 1.00 98.31 166 GLY A N 1
ATOM 1246 C CA . GLY A 1 166 ? 2.694 -7.665 -1.263 1.00 98.31 166 GLY A CA 1
ATOM 1247 C C . GLY A 1 166 ? 3.595 -6.436 -1.241 1.00 98.31 166 GLY A C 1
ATOM 1248 O O . GLY A 1 166 ? 3.641 -5.685 -2.211 1.00 98.31 166 GLY A O 1
ATOM 1249 N N . PHE A 1 167 ? 4.381 -6.276 -0.174 1.00 98.44 167 PHE A N 1
ATOM 1250 C CA . PHE A 1 167 ? 5.414 -5.249 -0.095 1.00 98.44 167 PHE A CA 1
ATOM 1251 C C . PHE A 1 167 ? 6.464 -5.415 -1.206 1.00 98.44 167 PHE A C 1
ATOM 1253 O O . PHE A 1 167 ? 6.744 -4.453 -1.918 1.00 98.44 167 PHE A O 1
ATOM 1260 N N . THR A 1 168 ? 7.005 -6.621 -1.409 1.00 97.25 168 THR A N 1
ATOM 1261 C CA . THR A 1 168 ? 7.984 -6.891 -2.478 1.00 97.25 168 THR A CA 1
ATOM 1262 C C . THR A 1 168 ? 7.399 -6.636 -3.867 1.00 97.25 168 THR A C 1
ATOM 1264 O O . THR A 1 168 ? 8.024 -5.943 -4.667 1.00 97.25 168 THR A O 1
ATOM 1267 N N . ILE A 1 169 ? 6.190 -7.140 -4.142 1.00 98.00 169 ILE A N 1
ATOM 1268 C CA . ILE A 1 169 ? 5.505 -6.939 -5.428 1.00 98.00 169 ILE A CA 1
ATOM 1269 C C . ILE A 1 169 ? 5.304 -5.448 -5.695 1.00 98.00 169 ILE A C 1
ATOM 1271 O O . ILE A 1 169 ? 5.642 -4.967 -6.772 1.00 98.00 169 ILE A O 1
ATOM 1275 N N . ALA A 1 170 ? 4.802 -4.695 -4.719 1.00 98.44 170 ALA A N 1
ATOM 1276 C CA . ALA A 1 170 ? 4.534 -3.279 -4.917 1.00 98.44 170 ALA A CA 1
ATOM 1277 C C . ALA A 1 170 ? 5.804 -2.443 -5.113 1.00 98.44 170 ALA A C 1
ATOM 1279 O O . ALA A 1 170 ? 5.785 -1.527 -5.927 1.00 98.44 170 ALA A O 1
ATOM 1280 N N . ASN A 1 171 ? 6.916 -2.787 -4.455 1.00 97.12 171 ASN A N 1
ATOM 1281 C CA . ASN A 1 171 ? 8.210 -2.156 -4.737 1.00 97.12 171 ASN A CA 1
ATOM 1282 C C . ASN A 1 171 ? 8.680 -2.441 -6.172 1.00 97.12 171 ASN A C 1
ATOM 1284 O O . ASN A 1 171 ? 9.164 -1.534 -6.843 1.00 97.12 171 ASN A O 1
ATOM 1288 N N . ALA A 1 172 ? 8.495 -3.671 -6.664 1.00 96.06 172 ALA A N 1
ATOM 1289 C CA . ALA A 1 172 ? 8.810 -4.012 -8.050 1.00 96.06 172 ALA A CA 1
ATOM 1290 C C . ALA A 1 172 ? 7.925 -3.235 -9.045 1.00 96.06 172 ALA A C 1
ATOM 1292 O O . ALA A 1 172 ? 8.411 -2.759 -10.067 1.00 96.06 172 ALA A O 1
ATOM 1293 N N . VAL A 1 173 ? 6.640 -3.045 -8.721 1.00 98.00 173 VAL A N 1
ATOM 1294 C CA . VAL A 1 173 ? 5.723 -2.203 -9.509 1.00 98.00 173 VAL A CA 1
ATOM 1295 C C . VAL A 1 173 ? 6.151 -0.734 -9.482 1.00 98.00 173 VAL A C 1
ATOM 1297 O O . VAL A 1 173 ? 6.106 -0.080 -10.519 1.00 98.00 173 VAL A O 1
ATOM 1300 N N . CYS A 1 174 ? 6.587 -0.203 -8.336 1.00 97.44 174 CYS A N 1
ATOM 1301 C CA . CYS A 1 174 ? 7.135 1.153 -8.251 1.00 97.44 174 CYS A CA 1
ATOM 1302 C C . CYS A 1 174 ? 8.385 1.308 -9.126 1.00 97.44 174 CYS A C 1
ATOM 1304 O O . CYS A 1 174 ? 8.446 2.259 -9.893 1.00 97.44 174 CYS A O 1
ATOM 1306 N N . LEU A 1 175 ? 9.305 0.336 -9.112 1.00 95.06 175 LEU A N 1
ATOM 1307 C CA . LEU A 1 175 ? 10.466 0.327 -10.010 1.00 95.06 175 LEU A CA 1
ATOM 1308 C C . LEU A 1 175 ? 10.057 0.319 -11.493 1.00 95.06 175 LEU A C 1
ATOM 1310 O O . LEU A 1 175 ? 10.641 1.038 -12.298 1.00 95.06 175 LEU A O 1
ATOM 1314 N N . ALA A 1 176 ? 9.048 -0.469 -11.870 1.00 95.62 176 ALA A N 1
ATOM 1315 C CA . ALA A 1 176 ? 8.539 -0.464 -13.241 1.00 95.62 176 ALA A CA 1
ATOM 1316 C C . ALA A 1 176 ? 7.948 0.906 -13.623 1.00 95.62 176 ALA A C 1
ATOM 1318 O O . ALA A 1 176 ? 8.270 1.438 -14.684 1.00 95.62 176 ALA A O 1
ATOM 1319 N N . ARG A 1 177 ? 7.157 1.516 -12.729 1.00 97.06 177 ARG A N 1
ATOM 1320 C CA . ARG A 1 177 ? 6.595 2.866 -12.918 1.00 97.06 177 ARG A CA 1
ATOM 1321 C C . ARG A 1 177 ? 7.669 3.942 -13.023 1.00 97.06 177 ARG A C 1
ATOM 1323 O O . ARG A 1 177 ? 7.513 4.879 -13.790 1.00 97.06 177 ARG A O 1
ATOM 1330 N N . ASP A 1 178 ? 8.748 3.814 -12.266 1.00 94.44 178 ASP A N 1
ATOM 1331 C CA . ASP A 1 178 ? 9.893 4.725 -12.302 1.00 94.44 178 ASP A CA 1
ATOM 1332 C C . ASP A 1 178 ? 10.586 4.734 -13.667 1.00 94.44 178 ASP A C 1
ATOM 1334 O O . ASP A 1 178 ? 11.077 5.764 -14.131 1.00 94.44 178 ASP A O 1
ATOM 1338 N N . ILE A 1 179 ? 10.631 3.576 -14.322 1.00 93.38 179 ILE A N 1
ATOM 1339 C CA . ILE A 1 179 ? 11.155 3.436 -15.679 1.00 93.38 179 ILE A CA 1
ATOM 1340 C C . ILE A 1 179 ? 10.147 3.989 -16.696 1.00 93.38 179 ILE A C 1
ATOM 1342 O O . ILE A 1 179 ? 10.536 4.767 -17.562 1.00 93.38 179 ILE A O 1
ATOM 1346 N N . GLU A 1 180 ? 8.868 3.628 -16.565 1.00 94.12 180 GLU A N 1
ATOM 1347 C CA . GLU A 1 180 ? 7.782 4.020 -17.478 1.00 94.12 180 GLU A CA 1
ATOM 1348 C C . GLU A 1 180 ? 7.493 5.529 -17.473 1.00 94.12 180 GLU A C 1
ATOM 1350 O O . GLU A 1 180 ? 7.281 6.123 -18.524 1.00 94.12 180 GLU A O 1
ATOM 1355 N N . ASN A 1 181 ? 7.498 6.170 -16.301 1.00 95.12 181 ASN A N 1
ATOM 1356 C CA . ASN A 1 181 ? 7.138 7.584 -16.156 1.00 95.12 181 ASN A CA 1
ATOM 1357 C C . ASN A 1 181 ? 8.213 8.547 -16.690 1.00 95.12 181 ASN A C 1
ATOM 1359 O O . ASN A 1 181 ? 7.983 9.759 -16.741 1.00 95.12 181 ASN A O 1
ATOM 1363 N N . ARG A 1 182 ? 9.398 8.048 -17.056 1.00 94.56 182 ARG A N 1
ATOM 1364 C CA . ARG A 1 182 ? 10.455 8.868 -17.653 1.00 94.56 182 ARG A CA 1
ATOM 1365 C C . ARG A 1 182 ? 10.135 9.165 -19.122 1.00 94.56 182 ARG A C 1
ATOM 1367 O O . ARG A 1 182 ? 9.722 8.268 -19.853 1.00 94.56 182 ARG A O 1
ATOM 1374 N N . PRO A 1 183 ? 10.350 10.407 -19.587 1.00 94.12 183 PRO A N 1
ATOM 1375 C CA . PRO A 1 183 ? 10.086 10.772 -20.974 1.00 94.12 183 PRO A CA 1
ATOM 1376 C C . PRO A 1 183 ? 11.051 10.054 -21.928 1.00 94.12 183 PRO A C 1
ATOM 1378 O O . PRO A 1 183 ? 12.141 9.642 -21.532 1.00 94.12 183 PRO A O 1
ATOM 1381 N N . GLY A 1 184 ? 10.674 9.925 -23.204 1.00 93.56 184 GLY A N 1
ATOM 1382 C CA . GLY A 1 184 ? 11.424 9.132 -24.192 1.00 93.56 184 GLY A CA 1
ATOM 1383 C C . GLY A 1 184 ? 12.856 9.609 -24.469 1.00 93.56 184 GLY A C 1
ATOM 1384 O O . GLY A 1 184 ? 13.684 8.825 -24.920 1.00 93.56 184 GLY A O 1
ATOM 1385 N N . ASN A 1 185 ? 13.185 10.866 -24.151 1.00 93.00 185 ASN A N 1
ATOM 1386 C CA . ASN A 1 185 ? 14.562 11.368 -24.198 1.00 93.00 185 ASN A CA 1
ATOM 1387 C C . ASN A 1 185 ? 15.443 10.845 -23.044 1.00 93.00 185 ASN A C 1
ATOM 1389 O O . ASN A 1 185 ? 16.661 10.950 -23.129 1.00 93.00 185 ASN A O 1
ATOM 1393 N N . VAL A 1 186 ? 14.843 10.293 -21.983 1.00 92.69 186 VAL A N 1
ATOM 1394 C CA . VAL A 1 186 ? 15.526 9.651 -20.846 1.00 92.69 186 VAL A CA 1
ATOM 1395 C C . VAL A 1 186 ? 15.361 8.131 -20.905 1.00 92.69 186 VAL A C 1
ATOM 1397 O O . VAL A 1 186 ? 16.347 7.405 -20.821 1.00 92.69 186 VAL A O 1
ATOM 1400 N N . ALA A 1 187 ? 14.134 7.633 -21.097 1.00 92.62 187 ALA A N 1
ATOM 1401 C CA . ALA A 1 187 ? 13.797 6.208 -21.174 1.00 92.62 187 ALA A CA 1
ATOM 1402 C C . ALA A 1 187 ? 14.192 5.574 -22.526 1.00 92.62 187 ALA A C 1
ATOM 1404 O O . ALA A 1 187 ? 13.376 4.985 -23.232 1.00 92.62 187 ALA A O 1
ATOM 1405 N N . THR A 1 188 ? 15.463 5.717 -22.898 1.00 94.50 188 THR A N 1
ATOM 1406 C CA . THR A 1 188 ? 16.040 5.159 -24.126 1.00 94.50 188 THR A CA 1
ATOM 1407 C C . THR A 1 188 ? 16.280 3.645 -24.003 1.00 94.50 188 THR A C 1
ATOM 1409 O O . THR A 1 188 ? 16.342 3.115 -22.888 1.00 94.50 188 THR A O 1
ATOM 1412 N N . PRO A 1 189 ? 16.495 2.916 -25.117 1.00 93.50 189 PRO A N 1
ATOM 1413 C CA . PRO A 1 189 ? 16.884 1.504 -25.061 1.00 93.50 189 PRO A CA 1
ATOM 1414 C C . PRO A 1 189 ? 18.132 1.239 -24.202 1.00 93.50 189 PRO A C 1
ATOM 1416 O O . PRO A 1 189 ? 18.166 0.263 -23.452 1.00 93.50 189 PRO A O 1
ATOM 1419 N N . ALA A 1 190 ? 19.126 2.135 -24.247 1.00 93.00 190 ALA A N 1
ATOM 1420 C CA . ALA A 1 190 ? 20.322 2.045 -23.408 1.00 93.00 190 ALA A CA 1
ATOM 1421 C C . ALA A 1 190 ? 19.981 2.186 -21.914 1.00 93.00 190 ALA A C 1
ATOM 1423 O O . ALA A 1 190 ? 20.421 1.370 -21.104 1.00 93.00 190 ALA A O 1
ATOM 1424 N N . HIS A 1 191 ? 19.117 3.143 -21.559 1.00 93.12 191 HIS A N 1
ATOM 1425 C CA . HIS A 1 191 ? 18.623 3.306 -20.186 1.00 93.12 191 HIS A CA 1
ATOM 1426 C C . HIS A 1 191 ? 17.892 2.050 -19.691 1.00 93.12 191 HIS A C 1
ATOM 1428 O O . HIS A 1 191 ? 18.110 1.596 -18.567 1.00 93.12 191 HIS A O 1
ATOM 1434 N N . LEU A 1 192 ? 17.054 1.427 -20.526 1.00 94.00 192 LEU A N 1
ATOM 1435 C CA . LEU A 1 192 ? 16.386 0.164 -20.180 1.00 94.00 192 LEU A CA 1
ATOM 1436 C C . LEU A 1 192 ? 17.390 -0.974 -19.939 1.00 94.00 192 LEU A C 1
ATOM 1438 O O . LEU A 1 192 ? 17.257 -1.717 -18.963 1.00 94.00 192 LEU A O 1
ATOM 1442 N N . ALA A 1 193 ? 18.419 -1.083 -20.782 1.00 95.25 193 ALA A N 1
ATOM 1443 C CA . ALA A 1 193 ? 19.486 -2.066 -20.620 1.00 95.25 193 ALA A CA 1
ATOM 1444 C C . ALA A 1 193 ? 20.284 -1.853 -19.319 1.00 95.25 193 ALA A C 1
ATOM 1446 O O . ALA A 1 193 ? 20.621 -2.819 -18.631 1.00 95.25 193 ALA A O 1
ATOM 1447 N N . GLU A 1 194 ? 20.555 -0.604 -18.939 1.00 94.81 194 GLU A N 1
ATOM 1448 C CA . GLU A 1 194 ? 21.209 -0.261 -17.671 1.00 94.81 194 GLU A CA 1
ATOM 1449 C C . GLU A 1 194 ? 20.353 -0.634 -16.455 1.00 94.81 194 GLU A C 1
ATOM 1451 O O . GLU A 1 194 ? 20.863 -1.243 -15.509 1.00 94.81 194 GLU A O 1
ATOM 1456 N N . ASN A 1 195 ? 19.043 -0.361 -16.497 1.00 94.06 195 ASN A N 1
ATOM 1457 C CA . ASN A 1 195 ? 18.113 -0.796 -15.450 1.00 94.06 195 ASN A CA 1
ATOM 1458 C C . ASN A 1 195 ? 18.110 -2.328 -15.316 1.00 94.06 195 ASN A C 1
ATOM 1460 O O . ASN A 1 195 ? 18.221 -2.844 -14.202 1.00 94.06 195 ASN A O 1
ATOM 1464 N N . ALA A 1 196 ? 18.071 -3.063 -16.434 1.00 95.44 196 ALA A N 1
ATOM 1465 C CA . ALA A 1 196 ? 18.151 -4.525 -16.429 1.00 95.44 196 ALA A CA 1
ATOM 1466 C C . ALA A 1 196 ? 19.462 -5.031 -15.800 1.00 95.44 196 ALA A C 1
ATOM 1468 O O . ALA A 1 196 ? 19.430 -5.916 -14.942 1.00 95.44 196 ALA A O 1
ATOM 1469 N N . LYS A 1 197 ? 20.612 -4.439 -16.156 1.00 95.88 197 LYS A N 1
ATOM 1470 C CA . LYS A 1 197 ? 21.921 -4.764 -15.555 1.00 95.88 197 LYS A CA 1
ATOM 1471 C C . LYS A 1 197 ? 21.941 -4.493 -14.046 1.00 95.88 197 LYS A C 1
ATOM 1473 O O . LYS A 1 197 ? 22.457 -5.318 -13.292 1.00 95.88 197 LYS A O 1
ATOM 1478 N N . SER A 1 198 ? 21.367 -3.374 -13.600 1.00 94.50 198 SER A N 1
ATOM 1479 C CA . SER A 1 198 ? 21.273 -3.014 -12.178 1.00 94.50 198 SER A CA 1
ATOM 1480 C C . SER A 1 198 ? 20.445 -4.034 -11.385 1.00 94.50 198 SER A C 1
ATOM 1482 O O . SER A 1 198 ? 20.911 -4.554 -10.366 1.00 94.50 198 SER A O 1
ATOM 1484 N N . ILE A 1 199 ? 19.271 -4.413 -11.910 1.00 93.88 199 ILE A N 1
ATOM 1485 C CA . ILE A 1 199 ? 18.425 -5.475 -11.340 1.00 93.88 199 ILE A CA 1
ATOM 1486 C C . ILE A 1 199 ? 19.218 -6.783 -11.257 1.00 93.88 199 ILE A C 1
ATOM 1488 O O . ILE A 1 199 ? 19.299 -7.389 -10.186 1.00 93.88 199 ILE A O 1
ATOM 1492 N N . GLY A 1 200 ? 19.863 -7.182 -12.356 1.00 95.44 200 GLY A N 1
ATOM 1493 C CA . GLY A 1 200 ? 20.647 -8.411 -12.411 1.00 95.44 200 GLY A CA 1
ATOM 1494 C C . GLY A 1 200 ? 21.763 -8.460 -11.373 1.00 95.44 200 GLY A C 1
ATOM 1495 O O . GLY A 1 200 ? 21.887 -9.444 -10.646 1.00 95.44 200 GLY A O 1
ATOM 1496 N N . LYS A 1 201 ? 22.515 -7.365 -11.222 1.00 95.00 201 LYS A N 1
ATOM 1497 C CA . LYS A 1 201 ? 23.569 -7.239 -10.207 1.00 95.00 201 LYS A CA 1
ATOM 1498 C C . LYS A 1 201 ? 23.018 -7.365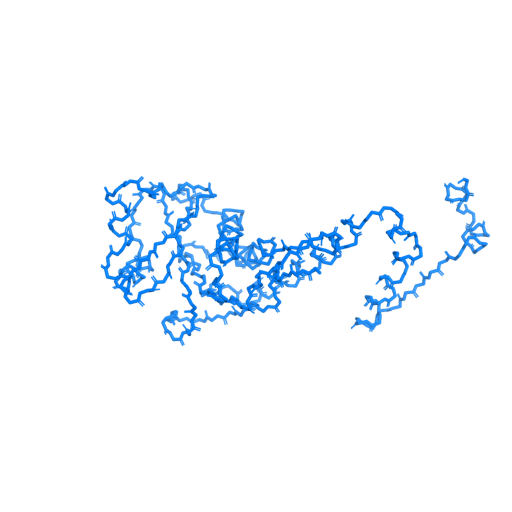 -8.785 1.00 95.00 201 LYS A C 1
ATOM 1500 O O . LYS A 1 201 ? 23.630 -8.034 -7.959 1.00 95.00 201 LYS A O 1
ATOM 1505 N N . SER A 1 202 ? 21.870 -6.747 -8.504 1.00 91.69 202 SER A N 1
ATOM 1506 C CA . SER A 1 202 ? 21.248 -6.768 -7.171 1.00 91.69 202 SER A CA 1
ATOM 1507 C C . SER A 1 202 ? 20.741 -8.153 -6.751 1.00 91.69 202 SER A C 1
ATOM 1509 O O . SER A 1 202 ? 20.770 -8.487 -5.570 1.00 91.69 202 SER A O 1
ATOM 1511 N N . ALA A 1 203 ? 20.314 -8.967 -7.720 1.00 89.81 203 ALA A N 1
ATOM 1512 C CA . ALA A 1 203 ? 19.718 -10.281 -7.500 1.00 89.81 203 ALA A CA 1
ATOM 1513 C C . ALA A 1 203 ? 20.642 -11.450 -7.890 1.00 89.81 203 ALA A C 1
ATOM 1515 O O . ALA A 1 203 ? 20.202 -12.599 -7.891 1.00 89.81 203 ALA A O 1
ATOM 1516 N N . ASN A 1 204 ? 21.905 -11.173 -8.237 1.00 93.94 204 ASN A N 1
ATOM 1517 C CA . ASN A 1 204 ? 22.854 -12.157 -8.770 1.00 93.94 204 ASN A CA 1
ATOM 1518 C C . ASN A 1 204 ? 22.290 -12.954 -9.971 1.00 93.94 204 ASN A C 1
ATOM 1520 O O . ASN A 1 204 ? 22.449 -14.170 -10.069 1.00 93.94 204 ASN A O 1
ATOM 1524 N N . MET A 1 205 ? 21.594 -12.265 -10.880 1.00 96.25 205 MET A N 1
ATOM 1525 C CA . MET A 1 205 ? 21.038 -12.83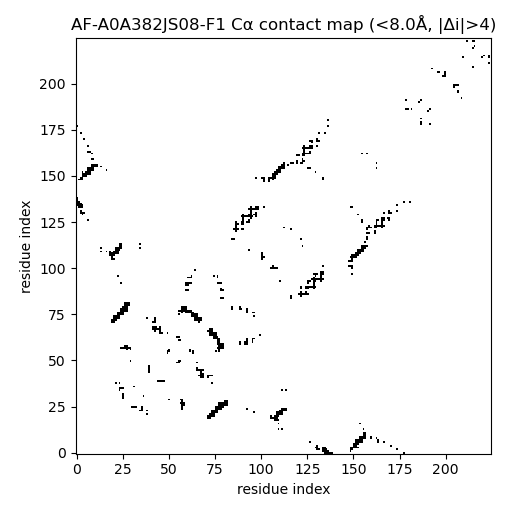2 -12.110 1.00 96.25 205 MET A CA 1
ATOM 1526 C C . MET A 1 205 ? 21.937 -12.509 -13.306 1.00 96.25 205 MET A C 1
ATOM 1528 O O . MET A 1 205 ? 22.443 -11.392 -13.438 1.00 96.25 205 MET A O 1
ATOM 1532 N N . LYS A 1 206 ? 22.085 -13.466 -14.229 1.00 96.31 206 LYS A N 1
ATOM 1533 C CA . LYS A 1 206 ? 22.767 -13.227 -15.506 1.00 96.31 206 LYS A CA 1
ATOM 1534 C C . LYS A 1 206 ? 21.898 -12.338 -16.396 1.00 96.31 206 LYS A C 1
ATOM 1536 O O . LYS A 1 206 ? 20.759 -12.687 -16.691 1.00 96.31 206 LYS A O 1
ATOM 1541 N N . VAL A 1 207 ? 22.467 -11.230 -16.862 1.00 97.12 207 VAL A N 1
ATOM 1542 C CA . VAL A 1 207 ? 21.842 -10.324 -17.831 1.00 97.12 207 VAL A CA 1
ATOM 1543 C C . VAL A 1 207 ? 22.707 -10.289 -19.082 1.00 97.12 207 VAL A C 1
ATOM 1545 O O . VAL A 1 207 ? 23.918 -10.093 -18.996 1.00 97.12 207 VAL A O 1
ATOM 1548 N N . THR A 1 208 ? 22.084 -10.485 -20.239 1.00 95.94 208 THR A N 1
ATOM 1549 C CA . THR A 1 208 ? 22.724 -10.374 -21.552 1.00 95.94 208 THR A CA 1
ATOM 1550 C C . THR A 1 208 ? 22.019 -9.270 -22.323 1.00 95.94 208 THR A C 1
ATOM 1552 O O . THR A 1 208 ? 20.793 -9.258 -22.396 1.00 95.94 208 THR A O 1
ATOM 1555 N N . VAL A 1 209 ? 22.799 -8.331 -22.849 1.00 95.62 209 VAL A N 1
ATOM 1556 C CA . VAL A 1 209 ? 22.319 -7.222 -23.675 1.00 95.62 209 VAL A CA 1
ATOM 1557 C C . VAL A 1 209 ? 22.922 -7.417 -25.053 1.00 95.62 209 VAL A C 1
ATOM 1559 O O . VAL A 1 209 ? 24.129 -7.612 -25.139 1.00 95.62 209 VAL A O 1
ATOM 1562 N N . PHE A 1 210 ? 22.072 -7.412 -26.078 1.00 94.75 210 PHE A N 1
ATOM 1563 C CA . PHE A 1 210 ? 22.484 -7.546 -27.469 1.00 94.75 210 PHE A CA 1
ATOM 1564 C C . PHE A 1 210 ? 22.465 -6.176 -28.134 1.00 94.75 210 PHE A C 1
ATOM 1566 O O . PHE A 1 210 ? 21.420 -5.523 -28.181 1.00 94.75 210 PHE A O 1
ATOM 1573 N N . GLU A 1 211 ? 23.608 -5.765 -28.666 1.00 93.19 211 GLU A N 1
ATOM 1574 C CA . GLU A 1 211 ? 23.726 -4.563 -29.482 1.00 93.19 211 GLU A CA 1
ATOM 1575 C C . GLU A 1 211 ? 23.176 -4.799 -30.897 1.00 93.19 211 GLU A C 1
ATOM 1577 O O . GLU A 1 211 ? 22.917 -5.935 -31.314 1.00 93.19 211 GLU A O 1
ATOM 1582 N N . ARG A 1 212 ? 23.006 -3.715 -31.666 1.00 91.38 212 ARG A N 1
ATOM 1583 C CA . ARG A 1 212 ? 22.400 -3.756 -33.010 1.00 91.38 212 ARG A CA 1
ATOM 1584 C C . ARG A 1 212 ? 23.023 -4.800 -33.927 1.00 91.38 212 ARG A C 1
ATOM 1586 O O . ARG A 1 212 ? 22.303 -5.576 -34.558 1.00 91.38 212 ARG A O 1
ATOM 1593 N N . ASP A 1 213 ? 24.346 -4.851 -33.967 1.00 92.06 213 ASP A N 1
ATOM 1594 C CA . ASP A 1 213 ? 25.074 -5.783 -34.826 1.00 92.06 213 ASP A CA 1
ATOM 1595 C C . ASP A 1 213 ? 24.861 -7.242 -34.407 1.00 92.06 213 ASP A C 1
ATOM 1597 O O . ASP A 1 213 ? 24.834 -8.135 -35.255 1.00 92.06 213 ASP A O 1
ATOM 1601 N N . GLU A 1 214 ? 24.688 -7.499 -33.108 1.00 94.00 214 GLU A N 1
ATOM 1602 C CA . GLU A 1 214 ? 24.486 -8.842 -32.565 1.00 94.00 214 GLU A CA 1
ATOM 1603 C C . GLU A 1 214 ? 23.092 -9.363 -32.911 1.00 94.00 214 GLU A C 1
ATOM 1605 O O . GLU A 1 214 ? 22.974 -10.429 -33.519 1.00 94.00 214 GLU A O 1
ATOM 1610 N N . PHE A 1 215 ? 22.033 -8.600 -32.612 1.00 93.88 215 PHE A N 1
ATOM 1611 C CA . PHE A 1 215 ? 20.673 -9.064 -32.905 1.00 93.88 215 PHE A CA 1
ATOM 1612 C C . PHE A 1 215 ? 20.371 -9.097 -34.413 1.00 93.88 215 PHE A C 1
ATOM 1614 O O . PHE A 1 215 ? 19.571 -9.922 -34.864 1.00 93.88 215 PHE A O 1
ATOM 1621 N N . THR A 1 216 ? 21.050 -8.269 -35.219 1.00 92.25 216 THR A N 1
ATOM 1622 C CA . THR A 1 216 ? 20.963 -8.331 -36.689 1.00 92.25 216 THR A CA 1
ATOM 1623 C C . THR A 1 216 ? 21.541 -9.647 -37.210 1.00 92.25 216 THR A C 1
ATOM 1625 O O . THR A 1 216 ? 20.902 -10.327 -38.012 1.00 92.25 216 THR A O 1
ATOM 1628 N N . LYS A 1 217 ? 22.706 -10.072 -36.697 1.00 95.00 217 LYS A N 1
ATOM 1629 C CA . LYS A 1 217 ? 23.306 -11.377 -37.030 1.00 95.00 217 LYS A CA 1
ATOM 1630 C C . LYS A 1 217 ? 22.444 -12.562 -36.583 1.00 95.00 217 LYS A C 1
ATOM 1632 O O . LYS A 1 217 ? 22.499 -13.613 -37.210 1.00 95.00 217 LYS A O 1
ATOM 1637 N N . MET A 1 218 ? 21.632 -12.394 -35.538 1.00 95.25 218 MET A N 1
ATOM 1638 C CA . MET A 1 218 ? 20.671 -13.403 -35.070 1.00 95.25 218 MET A CA 1
ATOM 1639 C C . MET A 1 218 ? 19.396 -13.496 -35.930 1.00 95.25 218 MET A C 1
ATOM 1641 O O . MET A 1 218 ? 18.546 -14.339 -35.654 1.00 95.25 218 MET A O 1
ATOM 1645 N N . GLY A 1 219 ? 19.231 -12.646 -36.952 1.00 94.88 219 GLY A N 1
ATOM 1646 C CA . GLY A 1 219 ? 18.056 -12.655 -37.830 1.00 94.88 219 GLY A CA 1
ATOM 1647 C C . GLY A 1 219 ? 16.834 -11.919 -37.270 1.00 94.88 219 GLY A C 1
ATOM 1648 O O . GLY A 1 219 ? 15.724 -12.124 -37.759 1.00 94.88 219 GLY A O 1
ATOM 1649 N N . MET A 1 220 ? 17.001 -11.041 -36.271 1.00 93.44 220 MET A N 1
ATOM 1650 C CA . MET A 1 220 ? 15.905 -10.253 -35.681 1.00 93.44 220 MET A CA 1
ATOM 1651 C C . MET A 1 220 ? 15.537 -9.022 -36.536 1.00 93.44 220 MET A C 1
ATOM 1653 O O . MET A 1 220 ? 15.500 -7.894 -36.047 1.00 93.44 220 MET A O 1
ATOM 1657 N N . GLY A 1 221 ? 15.246 -9.241 -37.823 1.00 86.81 221 GLY A N 1
ATOM 1658 C CA . GLY A 1 221 ? 15.057 -8.188 -38.834 1.00 86.81 221 GLY A CA 1
ATOM 1659 C C . GLY A 1 221 ? 13.939 -7.177 -38.536 1.00 86.81 221 GLY A C 1
ATOM 1660 O O . GLY A 1 221 ? 14.020 -6.022 -38.944 1.00 86.81 221 GLY A O 1
ATOM 1661 N N . ALA A 1 222 ? 12.920 -7.582 -37.772 1.00 90.00 222 ALA A N 1
ATOM 1662 C CA . ALA A 1 222 ? 11.826 -6.700 -37.357 1.00 90.00 222 ALA A CA 1
ATOM 1663 C C . ALA A 1 222 ? 12.257 -5.610 -36.353 1.00 90.00 222 ALA A C 1
ATOM 1665 O O . ALA A 1 222 ? 11.576 -4.599 -36.237 1.00 90.00 222 ALA A O 1
ATOM 1666 N N . LEU A 1 223 ? 13.370 -5.808 -35.632 1.00 87.38 223 LEU A N 1
ATOM 1667 C CA . LEU A 1 223 ? 13.924 -4.838 -34.675 1.00 87.38 223 LEU A CA 1
ATOM 1668 C C . LEU A 1 223 ? 15.026 -3.959 -35.289 1.00 87.38 223 LEU A C 1
ATOM 1670 O O . LEU A 1 223 ? 15.409 -2.954 -34.698 1.00 87.38 223 LEU A O 1
ATOM 1674 N N . SER A 1 224 ? 15.578 -4.360 -36.439 1.00 77.94 224 SER A N 1
ATOM 1675 C CA . SER A 1 224 ? 16.671 -3.647 -37.115 1.00 77.94 224 SER A CA 1
ATOM 1676 C C . SER A 1 224 ? 16.206 -2.578 -38.103 1.00 77.94 224 SER A C 1
ATOM 1678 O O . SER A 1 224 ? 17.053 -1.801 -38.554 1.00 77.94 224 SER A O 1
ATOM 1680 N N . GLY A 1 225 ? 14.924 -2.611 -38.486 1.00 67.75 225 GLY A N 1
ATOM 1681 C CA . GLY A 1 225 ? 14.299 -1.718 -39.468 1.00 67.75 225 GLY A CA 1
ATOM 1682 C C . GLY A 1 225 ? 13.970 -0.335 -38.932 1.00 67.75 225 GLY A C 1
ATOM 1683 O O . GLY A 1 225 ? 13.811 -0.194 -37.700 1.00 67.75 225 GLY A O 1
#

=== Feature glossary ===
Each block in this record encodes a different view of the same protein. In brief:

Predicted aligned error. PAE(i, j) answers: if I align the predicted and true structures on residue i, how far off (in Å) do I expect residue j to be? A block-diagonal PAE matrix with low values on the blocks and high values off-diagonal is the signature of a multi-domain protein with confidently predicted domains but uncertain inter-domain orientation.

Contact-map, Ramachandran, and PAE plots. Plot images: a contact map (which residues are close in 3D, as an N×N binary image), a Ramachandran scatter (backbone torsion angles, revealing secondary-structure composition at a glance), and — for AlphaFold structures — a PAE heatmap (pairwise prediction confidence).

Backbone torsions (φ/ψ). φ (phi) and ψ (psi) are the two rotatable backbone dihedrals per residue: φ is the C(i-1)–N–Cα–C torsion, ψ is the N–Cα–C–N(i+1) torsion, both in degrees on (−180°, 180°]. α-helical residues cluster near (−60°, −45°); β-strand residues near (−120°, +130°). A Ramachandran plot is simply a scatter of (φ, ψ) for every residue.

Foldseek 3Di. A 3Di character summarizes, for each residue, the relative orientation of the Cα frame of its nearest spatial neighbor. Because it encodes fold topology rather than chemistry, 3Di alignments detect remote structural similarity that sequence alignment misses.

Radius of gyration, Cα contacts, bounding box. Three whole-structure scalars: the radius of gyration (RMS distance of Cα from centroid, in Å), the count of Cα–Cα contacts (pairs closer than 8 Å and separated by more than four residues in sequence — i.e. tertiary, not local, contacts), and the bounding-box dimensions. Together they distinguish compact globular folds from extended fibres or disordered chains.

Sequence. Sequence gives the chain of amino acids in standard one-letter code (A=alanine, C=cysteine, …, Y=tyrosine), read N→C. It is the only feature that is directly encoded by the gene; all structural features are derived from the folded form of this sequence.

mmCIF coordinates. Atomic coordinates in PDBx/mmCIF format — the same representation the Protein Data Bank distributes. Each line of the _atom_site loop places one backbone atom in Cartesian space (units: ångströms, origin: arbitrary).

Secondary structure (3-state, P-SEA). Three-state secondary structure (P-SEA) collapses the eight DSSP classes into helix (a), strand (b), and coil (c). P-SEA assigns these from Cα geometry alone — distances and angles — without requiring backbone oxygens, so it works on any Cα trace.

InterPro / GO / CATH / organism. Functional annotations link the protein to curated databases. InterPro entries identify conserved domains and families by matching the sequence against member-database signatures (Pfam, PROSITE, CDD, …). Gene Ontology (GO) terms describe molecular function, biological process, and cellular component in a controlled vocabulary. CATH places the structure in a hierarchical fold classification (Class/Architecture/Topology/Homologous-superfamily). The organism is the source species.

B-factor. B-factor (Debye–Waller factor) reflects atomic displacement in the crystal lattice. It is an experimental observable (units Å²), not a prediction; low values mean the atom is pinned down, high values mean it moves or is heterogeneous across the crystal.

Rendered structure images. Structure images are PyMOL renders from six orthogonal camera directions. Cartoon representation draws helices as coils and strands as arrows; sticks shows the backbone as bonds; surface shows the solvent-excluded 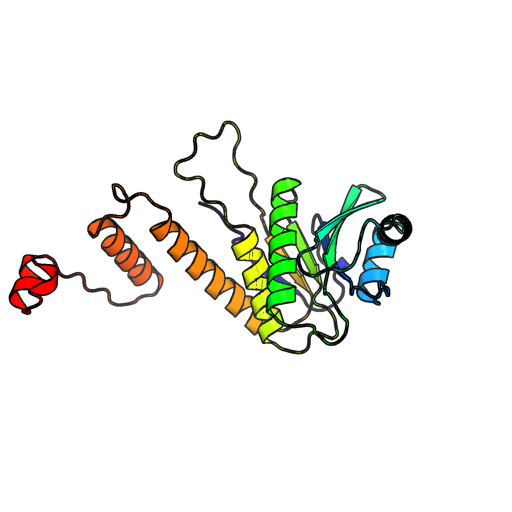envelope. Rainbow coloring maps sequence position to hue (blue→red, N→C); chain coloring assigns a distinct color per polypeptide.

Solvent-accessible surface area. Solvent-accessible surface area (SASA) is the area in Å² traced out by the centre of a 1.4 Å probe sphere (a water molecule) rolled over the protein's van der Waals surface (Shrake–Rupley / Lee–Richards construction). Buried residues have near-zero SASA; fully exposed residues can exceed 200 Å². The total SASA scales roughly with the number of surface residues.

Secondary structure (8-state, DSSP). The SS8 string is DSSP's per-residue secondary-structure call. α-helix (H) means an i→i+4 H-bond ladder; β-strand (E) means the residue participates in a β-sheet; 3₁₀ (G) and π (I) are tighter and wider helices; T/S are turns/bends; '-' is loop.

pLDDT. For AlphaFold models, the B-factor field carries pLDDT — the model's own estimate of local accuracy on a 0–100 scale. Regions with pLDDT<50 should be treated as essentially unmodeled; they often correspond to intrinsically disordered segments.

Nearest PDB structures. Nearest PDB neighbors are the top structural matches found by Foldseek when searching this structure against the entire Protein Data Bank. Each hit reports a TM-score (0 to 1; >0.5 almost always implies the same fold) and an E-value. These are *structural* homologs — they may share no detectable sequence similarity.